Protein 5YAY (pdb70)

Structure (mmCIF, N/CA/C/O backbone):
data_5YAY
#
_entry.id   5YAY
#
_cell.length_a   38.043
_cell.length_b   52.080
_cell.length_c   136.095
_cell.angle_alpha   90.000
_cell.angle_beta   90.000
_cell.angle_gamma   90.000
#
_symmetry.space_group_nam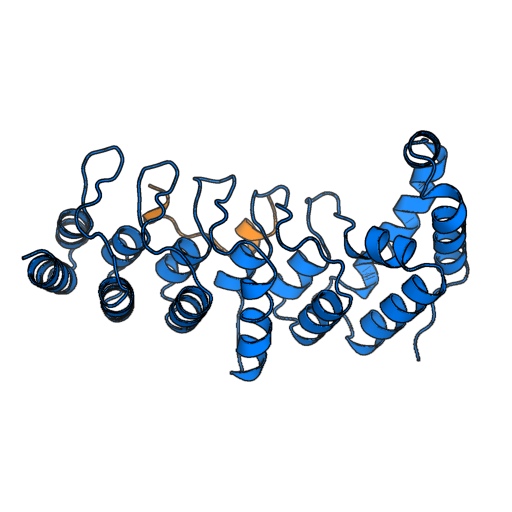e_H-M   'P 21 21 21'
#
loop_
_entity.id
_entity.type
_entity.pdbx_d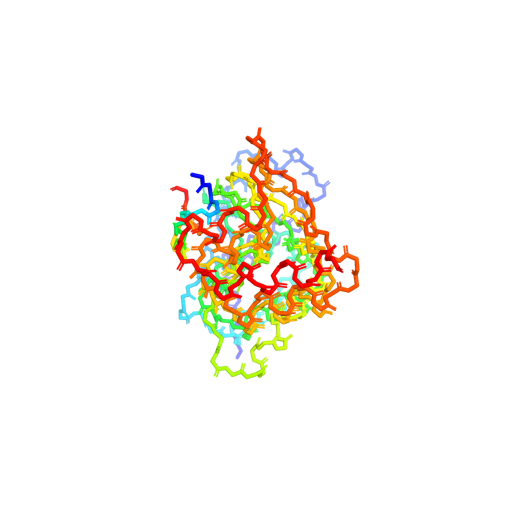escription
1 polymer 'KN motif and ankyrin repeat domains 1'
2 polymer 'Kinesin-like protein KIF21A'
3 water water
#
loop_
_atom_site.group_PDB
_atom_site.id
_atom_site.type_symbol
_atom_site.label_atom_id
_atom_site.label_alt_id
_atom_site.label_comp_id
_atom_site.label_asym_id
_atom_site.label_entity_id
_atom_site.label_seq_id
_atom_site.pdbx_PDB_ins_code
_atom_site.Cartn_x
_atom_site.Cartn_y
_atom_site.Cartn_z
_atom_site.occupancy
_atom_site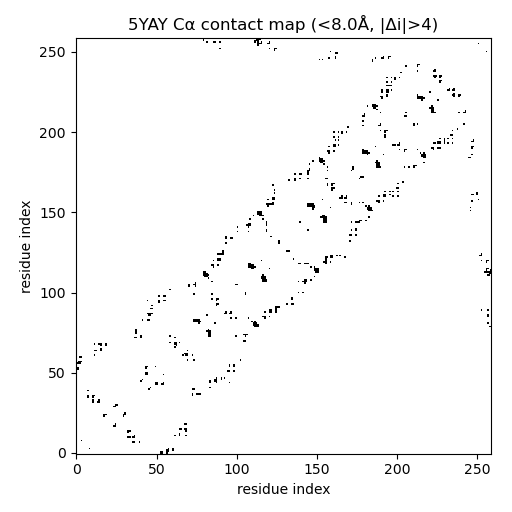.B_iso_or_equiv
_atom_site.auth_seq_id
_atom_site.auth_comp_id
_atom_site.auth_asym_id
_atom_site.auth_atom_id
_atom_site.pdbx_PDB_model_num
ATOM 1 N N . ARG A 1 9 ? -16.743 -3.065 53.674 1.00 56.79 1090 ARG A N 1
ATOM 2 C CA . ARG A 1 9 ? -15.508 -2.356 53.376 1.00 57.19 1090 ARG A CA 1
ATOM 3 C C . ARG A 1 9 ? -14.321 -2.971 54.123 1.00 50.68 1090 ARG A C 1
ATOM 4 O O . ARG A 1 9 ? -14.402 -3.245 55.325 1.00 54.96 1090 ARG A O 1
ATOM 12 N N . TYR A 1 10 ? -13.221 -3.193 53.409 1.00 45.41 1091 TYR A N 1
ATOM 13 C CA . TYR A 1 10 ? -12.024 -3.787 54.004 1.00 45.04 1091 TYR A CA 1
ATOM 14 C C . TYR A 1 10 ? -11.284 -2.767 54.867 1.00 44.15 1091 TYR A C 1
ATOM 15 O O . TYR A 1 10 ? -11.187 -1.594 54.509 1.00 47.96 1091 TYR A O 1
ATOM 24 N N . GLU A 1 11 ? -10.740 -3.213 55.987 1.00 44.08 1092 GLU A N 1
ATOM 25 C CA . GLU A 1 11 ? -9.976 -2.315 56.849 1.00 48.29 1092 GLU A CA 1
ATOM 26 C C . GLU A 1 11 ? -8.569 -2.858 57.090 1.00 44.16 1092 GLU A C 1
ATOM 27 O O . GLU A 1 11 ? -8.322 -4.063 56.978 1.00 43.30 1092 GLU A O 1
ATOM 33 N N . LEU A 1 12 ? -7.638 -1.955 57.376 1.00 42.48 1093 LEU A N 1
ATOM 34 C CA . LEU A 1 12 ? -6.281 -2.354 57.742 1.00 40.90 1093 LEU A CA 1
ATOM 35 C C . LEU A 1 12 ? -6.290 -3.182 59.016 1.00 43.66 1093 LEU A C 1
ATOM 36 O O . LEU A 1 12 ? -7.139 -2.978 59.873 1.00 45.53 1093 LEU A O 1
ATOM 41 N N . SER A 1 13 ? -5.347 -4.111 59.144 1.00 40.93 1094 SER A N 1
ATOM 42 C CA . SER A 1 13 ? -5.171 -4.823 60.415 1.00 44.30 1094 SER A CA 1
ATOM 43 C C . SER A 1 13 ? -4.633 -3.856 61.463 1.00 48.42 1094 SER A C 1
ATOM 44 O O . SER A 1 13 ? -4.118 -2.795 61.113 1.00 44.72 1094 SER A O 1
ATOM 47 N N . GLU A 1 14 ? -4.766 -4.204 62.743 1.00 48.58 1095 GLU A N 1
ATOM 48 C CA . GLU A 1 14 ? -4.199 -3.397 63.824 1.00 50.85 1095 GLU A CA 1
ATOM 49 C C . GLU A 1 14 ? -2.720 -3.127 63.602 1.00 48.26 1095 GLU A C 1
ATOM 50 O O . GLU A 1 14 ? -2.249 -1.991 63.715 1.00 48.03 1095 GLU A O 1
ATOM 56 N N . LYS A 1 15 ? -2.001 -4.187 63.270 1.00 47.12 1096 LYS A N 1
ATOM 57 C CA . LYS A 1 15 ? -0.572 -4.112 63.034 1.00 46.40 1096 LYS A CA 1
ATOM 58 C C . LYS A 1 15 ? -0.237 -3.215 61.839 1.00 42.47 1096 LYS A C 1
ATOM 59 O O . LYS A 1 15 ? 0.692 -2.418 61.921 1.00 43.68 1096 LYS A O 1
ATOM 65 N N . MET A 1 16 ? -0.999 -3.329 60.749 1.00 39.52 1097 MET A N 1
ATOM 66 C CA . MET A 1 16 ? -0.775 -2.504 59.587 1.00 38.54 1097 MET A CA 1
ATOM 67 C C . MET A 1 16 ? -1.045 -1.027 59.897 1.00 42.63 1097 MET A C 1
ATOM 68 O O . MET A 1 16 ? -0.241 -0.146 59.536 1.00 37.46 1097 MET A O 1
ATOM 73 N N . LEU A 1 17 ? -2.165 -0.755 60.570 1.00 41.93 1098 LEU A N 1
ATOM 74 C CA . LEU A 1 17 ? -2.532 0.618 60.893 1.00 42.12 1098 LEU A CA 1
ATOM 75 C C . LEU A 1 17 ? -1.443 1.195 61.782 1.00 43.61 1098 LEU A C 1
ATOM 76 O O . LEU A 1 17 ? -1.066 2.366 61.664 1.00 44.00 1098 LEU A O 1
ATOM 81 N N . SER A 1 18 ? -0.933 0.349 62.670 1.00 44.81 1099 SER A N 1
ATOM 82 C CA . SER A 1 18 ? 0.140 0.745 63.554 1.00 46.63 1099 SER A CA 1
ATOM 83 C C . SER A 1 18 ? 1.390 1.145 62.791 1.00 44.51 1099 SER A C 1
ATOM 84 O O . SER A 1 18 ? 1.975 2.205 63.067 1.00 46.03 1099 SER A O 1
ATOM 87 N N . ALA A 1 19 ? 1.775 0.317 61.813 1.00 41.72 1100 ALA A N 1
ATOM 88 C CA . ALA A 1 19 ? 2.943 0.604 60.993 1.00 39.97 1100 ALA A CA 1
ATOM 89 C C . ALA A 1 19 ? 2.731 1.895 60.178 1.00 43.33 1100 ALA A C 1
ATOM 90 O O . ALA A 1 19 ? 3.650 2.686 60.037 1.00 39.39 1100 ALA A O 1
ATOM 92 N N . CYS A 1 20 ? 1.518 2.122 59.680 1.00 38.51 1101 CYS A N 1
ATOM 93 C CA . CYS A 1 20 ? 1.226 3.358 58.946 1.00 38.34 1101 CYS A CA 1
ATOM 94 C C . CYS A 1 20 ? 1.391 4.595 59.811 1.00 43.49 1101 CYS A C 1
ATOM 95 O O . CYS A 1 20 ? 1.867 5.631 59.340 1.00 41.40 1101 CYS A O 1
ATOM 98 N N . ASN A 1 21 ? 0.997 4.492 61.081 1.00 43.72 1102 ASN A N 1
ATOM 99 C CA . ASN A 1 21 ? 1.078 5.644 61.966 1.00 47.00 1102 ASN A CA 1
ATOM 100 C C . ASN A 1 21 ? 2.515 5.951 62.318 1.00 47.67 1102 ASN A C 1
ATOM 101 O O . ASN A 1 21 ? 2.913 7.113 62.397 1.00 49.36 1102 ASN A O 1
ATOM 106 N N . LEU A 1 22 ? 3.294 4.895 62.508 1.00 46.68 1103 LEU A N 1
ATOM 107 C CA . LEU A 1 22 ? 4.713 5.029 62.766 1.00 47.43 1103 LEU A CA 1
ATOM 108 C C . LEU A 1 22 ? 5.440 5.695 61.585 1.00 50.82 1103 LEU A C 1
ATOM 109 O O . LEU A 1 22 ? 6.319 6.542 61.775 1.00 47.36 1103 LEU A O 1
ATOM 114 N N . LEU A 1 23 ? 5.074 5.302 60.359 1.00 43.49 1104 LEU A N 1
ATOM 115 C CA . LEU A 1 23 ? 5.621 5.940 59.172 1.00 41.39 1104 LEU A CA 1
ATOM 116 C C . LEU A 1 23 ? 5.242 7.417 59.163 1.00 43.29 1104 LEU A C 1
ATOM 117 O O . LEU A 1 23 ? 6.080 8.272 58.874 1.00 45.31 1104 LEU A O 1
ATOM 122 N N . LYS A 1 24 ? 3.980 7.716 59.473 1.00 44.22 1105 LYS A N 1
ATOM 123 C CA . LYS A 1 24 ? 3.494 9.103 59.465 1.00 46.58 1105 LYS A CA 1
ATOM 124 C C . LYS A 1 24 ? 4.366 10.011 60.319 1.00 49.69 1105 LYS A C 1
ATOM 125 O O . LYS A 1 24 ? 4.745 11.090 59.885 1.00 53.16 1105 LYS A O 1
ATOM 131 N N . TYR A 1 25 ? 4.687 9.557 61.525 1.00 51.23 1106 TYR A N 1
ATOM 132 C CA . TYR A 1 25 ? 5.495 10.357 62.454 1.00 54.71 1106 TYR A CA 1
ATOM 133 C C . TYR A 1 25 ? 6.960 10.442 62.022 1.00 54.19 1106 TYR A C 1
ATOM 134 O O . TYR A 1 25 ? 7.688 11.313 62.486 1.00 62.58 1106 TYR A O 1
ATOM 143 N N . ASN A 1 26 ? 7.396 9.527 61.159 1.00 53.61 1107 ASN A N 1
ATOM 144 C CA . ASN A 1 26 ? 8.811 9.430 60.806 1.00 50.80 1107 ASN A CA 1
ATOM 145 C C . ASN A 1 26 ? 9.144 9.827 59.380 1.00 55.92 1107 ASN A C 1
ATOM 146 O O . ASN A 1 26 ? 10.315 9.902 59.003 1.00 58.40 1107 ASN A O 1
ATOM 151 N N . ILE A 1 27 ? 8.119 10.069 58.577 1.00 47.96 1108 ILE A N 1
ATOM 152 C CA . ILE A 1 27 ? 8.315 10.142 57.139 1.00 50.41 1108 ILE A CA 1
ATOM 153 C C . ILE A 1 27 ? 9.174 11.345 56.740 1.00 53.24 1108 ILE A C 1
ATOM 154 O O . ILE A 1 27 ? 9.802 11.342 55.688 1.00 51.76 1108 ILE A O 1
ATOM 159 N N . LYS A 1 28 ? 9.194 12.369 57.588 1.00 54.23 1109 LYS A N 1
ATOM 160 C CA . LYS A 1 28 ? 9.934 13.594 57.294 1.00 53.64 1109 LYS A CA 1
ATOM 161 C C . LYS A 1 28 ? 11.351 13.576 57.863 1.00 56.43 1109 LYS A C 1
ATOM 162 O O . LYS A 1 28 ? 12.138 14.491 57.621 1.00 61.21 1109 LYS A O 1
ATOM 168 N N . ASP A 1 29 ? 11.670 12.531 58.619 1.00 54.15 1110 ASP A N 1
ATOM 169 C CA . ASP A 1 29 ? 12.991 12.393 59.233 1.00 54.24 1110 ASP A CA 1
ATOM 170 C C . ASP A 1 29 ? 13.747 11.292 58.521 1.00 55.27 1110 ASP A C 1
ATOM 171 O O . ASP A 1 29 ? 13.603 10.112 58.849 1.00 57.15 1110 ASP A O 1
ATOM 176 N N . PRO A 1 30 ? 14.587 11.685 57.570 1.00 57.62 1111 PRO A N 1
ATOM 177 C CA . PRO A 1 30 ? 15.297 10.789 56.654 1.00 56.38 1111 PRO A CA 1
ATOM 178 C C . PRO A 1 30 ? 16.155 9.751 57.365 1.00 55.28 1111 PRO A C 1
ATOM 179 O O . PRO A 1 30 ? 16.152 8.595 56.982 1.00 64.12 1111 PRO A O 1
ATOM 183 N N . LYS A 1 31 ? 16.900 10.162 58.375 1.00 62.85 1112 LYS A N 1
ATOM 184 C CA . LYS A 1 31 ? 17.879 9.264 58.976 1.00 62.09 1112 LYS A CA 1
ATOM 185 C C . LYS A 1 31 ? 17.195 8.282 59.944 1.00 62.03 1112 LYS A C 1
ATOM 186 O O . LYS A 1 31 ? 17.625 7.138 60.095 1.00 60.84 1112 LYS A O 1
ATOM 192 N N . ALA A 1 32 ? 16.095 8.705 60.558 1.00 60.08 1113 ALA A N 1
ATOM 193 C CA . ALA A 1 32 ? 15.202 7.767 61.245 1.00 58.14 1113 ALA A CA 1
ATOM 194 C C . ALA A 1 32 ? 14.569 6.789 60.255 1.00 59.78 1113 ALA A C 1
ATOM 195 O O . ALA A 1 32 ? 14.443 5.598 60.526 1.00 54.50 1113 ALA A O 1
ATOM 197 N N . LEU A 1 33 ? 14.172 7.303 59.096 1.00 57.54 1114 LEU A N 1
ATOM 198 C CA . LEU A 1 33 ? 13.542 6.484 58.083 1.00 49.06 1114 LEU A CA 1
ATOM 199 C C . LEU A 1 33 ? 14.474 5.378 57.602 1.00 47.70 1114 LEU A C 1
ATOM 200 O O . LEU A 1 33 ? 14.022 4.312 57.203 1.00 49.93 1114 LEU A O 1
ATOM 205 N N . ALA A 1 34 ? 15.777 5.627 57.662 1.00 57.02 1115 ALA A N 1
ATOM 206 C CA . ALA A 1 34 ? 16.758 4.637 57.215 1.00 58.42 1115 ALA A CA 1
ATOM 207 C C . ALA A 1 34 ? 17.284 3.766 58.361 1.00 56.43 1115 ALA A C 1
ATOM 208 O O . ALA A 1 34 ? 18.106 2.878 58.139 1.00 62.23 1115 ALA A O 1
ATOM 210 N N . SER A 1 35 ? 16.816 4.017 59.580 1.00 57.75 1116 SER A N 1
ATOM 211 C CA . SER A 1 35 ? 17.329 3.291 60.740 1.00 59.99 1116 SER A CA 1
ATOM 212 C C . SER A 1 35 ? 16.941 1.825 60.675 1.00 57.67 1116 SER A C 1
ATOM 213 O O . SER A 1 35 ? 15.890 1.471 60.152 1.00 54.61 1116 SER A O 1
ATOM 216 N N . LYS A 1 36 ? 17.795 0.976 61.229 1.00 63.39 1117 LYS A N 1
ATOM 217 C CA . LYS A 1 36 ? 17.570 -0.464 61.196 1.00 62.33 1117 LYS A CA 1
ATOM 218 C C . LYS A 1 36 ? 16.267 -0.903 61.862 1.00 54.66 1117 LYS A C 1
ATOM 219 O O . LYS A 1 36 ? 15.591 -1.806 61.366 1.00 56.63 1117 LYS A O 1
ATOM 225 N N . ASP A 1 37 ? 15.905 -0.262 62.968 1.00 49.91 1118 ASP A N 1
ATOM 226 C CA . ASP A 1 37 ? 14.647 -0.586 63.633 1.00 50.70 1118 ASP A CA 1
ATOM 227 C C . ASP A 1 37 ? 13.427 -0.222 62.788 1.00 52.12 1118 ASP A C 1
ATOM 228 O O . ASP A 1 37 ? 12.427 -0.933 62.801 1.00 49.52 1118 ASP A O 1
ATOM 233 N N . MET A 1 38 ? 13.506 0.895 62.067 1.00 51.18 1119 MET A N 1
ATOM 234 C CA . MET A 1 38 ? 12.398 1.342 61.212 1.00 44.17 1119 MET A CA 1
ATOM 235 C C . MET A 1 38 ? 12.137 0.358 60.082 1.00 42.46 1119 MET A C 1
ATOM 236 O O . MET A 1 38 ? 11.029 0.268 59.547 1.00 41.44 1119 MET A O 1
ATOM 241 N N . ARG A 1 39 ? 13.163 -0.402 59.743 1.00 46.29 1120 ARG A N 1
ATOM 242 C CA . ARG A 1 39 ? 13.036 -1.387 58.693 1.00 47.19 1120 ARG A CA 1
ATOM 243 C C . ARG A 1 39 ? 12.005 -2.481 58.973 1.00 45.70 1120 ARG A C 1
ATOM 244 O O . ARG A 1 39 ? 11.340 -2.984 58.057 1.00 41.11 1120 ARG A O 1
ATOM 252 N N . ILE A 1 40 ? 11.861 -2.849 60.233 1.00 45.41 1121 ILE A N 1
ATOM 253 C CA . ILE A 1 40 ? 10.890 -3.872 60.599 1.00 46.51 1121 ILE A CA 1
ATOM 254 C C . ILE A 1 40 ? 9.482 -3.318 60.323 1.00 41.61 1121 ILE A C 1
ATOM 255 O O . ILE A 1 40 ? 8.610 -4.015 59.813 1.00 39.25 1121 ILE A O 1
ATOM 260 N N . CYS A 1 41 ? 9.310 -2.029 60.602 1.00 38.45 1122 CYS A N 1
ATOM 261 C CA . CYS A 1 41 ? 8.090 -1.317 60.256 1.00 39.26 1122 CYS A CA 1
ATOM 262 C C . CYS A 1 41 ? 7.848 -1.329 58.739 1.00 42.74 1122 CYS A C 1
ATOM 263 O O . CYS A 1 41 ? 6.780 -1.711 58.261 1.00 35.37 1122 CYS A O 1
ATOM 266 N N . LEU A 1 42 ? 8.858 -0.920 57.989 1.00 35.85 1123 LEU A N 1
ATOM 267 C CA . LEU A 1 42 ? 8.708 -0.784 56.546 1.00 34.32 1123 LEU A CA 1
ATOM 268 C C . LEU A 1 42 ? 8.447 -2.163 55.958 1.00 40.23 1123 LEU A C 1
ATOM 269 O O . LEU A 1 42 ? 7.653 -2.308 55.016 1.00 38.45 1123 LEU A O 1
ATOM 274 N N . ASN A 1 43 ? 9.083 -3.190 56.525 1.00 35.38 1124 ASN A N 1
ATOM 275 C CA . ASN A 1 43 ? 8.823 -4.561 56.057 1.00 36.54 1124 ASN A CA 1
ATOM 276 C C . ASN A 1 43 ? 7.376 -5.000 56.249 1.00 34.29 1124 ASN A C 1
ATOM 277 O O . ASN A 1 43 ? 6.814 -5.689 55.388 1.00 34.52 1124 ASN A O 1
ATOM 282 N N . THR A 1 44 ? 6.777 -4.630 57.370 1.00 32.61 1125 THR A N 1
ATOM 283 C CA . THR A 1 44 ? 5.361 -4.888 57.558 1.00 33.77 1125 THR A CA 1
ATOM 284 C C . THR A 1 44 ? 4.551 -4.215 56.472 1.00 32.75 1125 THR A C 1
ATOM 285 O O . THR A 1 44 ? 3.663 -4.824 55.889 1.00 30.81 1125 THR A O 1
ATOM 289 N N . LEU A 1 45 ? 4.827 -2.938 56.229 1.00 32.25 1126 LEU A N 1
ATOM 290 C CA . LEU A 1 45 ? 4.077 -2.220 55.204 1.00 30.03 1126 LEU A CA 1
ATOM 291 C C . LEU A 1 45 ? 4.233 -2.880 53.867 1.00 33.19 1126 LEU A C 1
ATOM 292 O O . LEU A 1 45 ? 3.239 -3.091 53.179 1.00 29.63 1126 LEU A O 1
ATOM 297 N N . GLN A 1 46 ? 5.479 -3.191 53.506 1.00 28.91 1127 GLN A N 1
ATOM 298 C CA . GLN A 1 46 ? 5.737 -3.781 52.186 1.00 32.29 1127 GLN A CA 1
ATOM 299 C C . GLN A 1 46 ? 5.011 -5.107 52.059 1.00 27.90 1127 GLN A C 1
ATOM 300 O O . GLN A 1 46 ? 4.373 -5.398 51.028 1.00 28.66 1127 GLN A O 1
ATOM 306 N N . HIS A 1 47 ? 5.110 -5.951 53.080 1.00 28.63 1128 H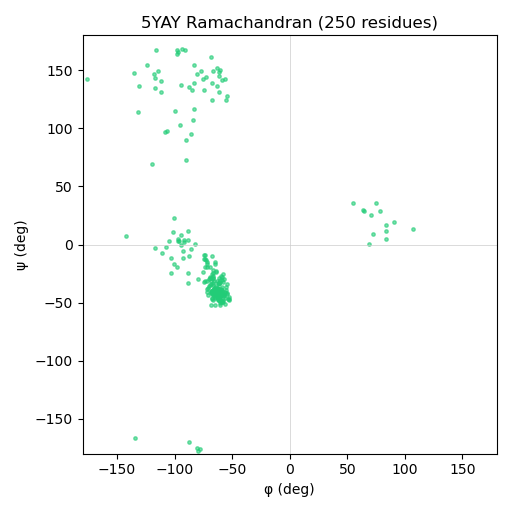IS A N 1
ATOM 307 C CA . HIS A 1 47 ? 4.502 -7.259 53.013 1.00 27.55 1128 HIS A CA 1
ATOM 308 C C . HIS A 1 47 ? 2.988 -7.202 52.826 1.00 29.16 1128 HIS A C 1
ATOM 309 O O . HIS A 1 47 ? 2.444 -7.875 51.945 1.00 30.22 1128 HIS A O 1
ATOM 316 N N . ASP A 1 48 ? 2.309 -6.397 53.623 1.00 28.16 1129 ASP A N 1
ATOM 317 C CA A ASP A 1 48 ? 0.864 -6.335 53.572 0.44 27.75 1129 ASP A CA 1
ATOM 318 C CA B ASP A 1 48 ? 0.854 -6.359 53.571 0.56 28.09 1129 ASP A CA 1
ATOM 319 C C . ASP A 1 48 ? 0.403 -5.642 52.285 1.00 27.78 1129 ASP A C 1
ATOM 320 O O . ASP A 1 48 ? -0.566 -6.043 51.652 1.00 28.43 1129 ASP A O 1
ATOM 329 N N . TRP A 1 49 ? 1.100 -4.586 51.911 1.00 25.09 1130 TRP A N 1
ATOM 330 C CA . TRP A 1 49 ? 0.715 -3.885 50.695 1.00 24.00 1130 TRP A CA 1
ATOM 331 C C . TRP A 1 49 ? 0.850 -4.788 49.472 1.00 26.02 1130 TRP A C 1
ATOM 332 O O . TRP A 1 49 ? -0.067 -4.837 48.624 1.00 24.22 1130 TRP A O 1
ATOM 343 N N . PHE A 1 50 ? 1.969 -5.494 49.329 1.00 23.70 1131 PHE A N 1
ATOM 344 C CA . PHE A 1 50 ? 2.075 -6.373 48.152 1.00 22.56 1131 PHE A CA 1
ATOM 345 C C . PHE A 1 50 ? 1.108 -7.550 48.241 1.00 23.88 1131 PHE A C 1
ATOM 346 O O . PHE A 1 50 ? 0.600 -8.006 47.191 1.00 25.13 1131 PHE A O 1
ATOM 354 N N . ARG A 1 51 ? 0.811 -8.018 49.444 1.00 26.36 1132 ARG A N 1
ATOM 355 C CA . ARG A 1 51 ? -0.166 -9.091 49.583 1.00 27.73 1132 ARG A CA 1
ATOM 356 C C . ARG A 1 51 ? -1.519 -8.703 48.989 1.00 26.75 1132 ARG A C 1
ATOM 357 O O . ARG A 1 51 ? -2.171 -9.518 48.328 1.00 28.54 1132 ARG A O 1
ATOM 365 N N . VAL A 1 52 ? -1.953 -7.473 49.238 1.00 25.89 1133 VAL A N 1
ATOM 366 C CA . VAL A 1 52 ? -3.283 -7.076 48.831 1.00 25.77 1133 VAL A CA 1
ATOM 367 C C . VAL A 1 52 ? -3.333 -6.527 47.412 1.00 28.00 1133 VAL A C 1
ATOM 368 O O . VAL A 1 52 ? -4.393 -6.556 46.784 1.00 28.43 1133 VAL A O 1
ATOM 372 N N . SER A 1 53 ? -2.218 -6.002 46.904 1.00 24.53 1134 SER A N 1
ATOM 373 C CA . SER A 1 53 ? -2.266 -5.266 45.625 1.00 22.37 1134 SER A CA 1
ATOM 374 C C . SER A 1 53 ? -1.761 -6.008 44.417 1.00 23.89 1134 SER A C 1
ATOM 375 O O . SER A 1 53 ? -2.116 -5.631 43.281 1.00 26.50 1134 SER A O 1
ATOM 378 N N . SER A 1 54 ? -0.894 -6.991 44.632 1.00 23.49 1135 SER A N 1
ATOM 379 C CA . SER A 1 54 ? 0.001 -7.401 43.567 1.00 24.47 1135 SER A CA 1
ATOM 380 C C . SER A 1 54 ? -0.140 -8.827 43.059 1.00 21.54 1135 SER A C 1
ATOM 381 O O . SER A 1 54 ? 0.536 -9.181 42.101 1.00 22.44 1135 SER A O 1
ATOM 384 N N . GLN A 1 55 ? -1.016 -9.634 43.652 1.00 20.69 1136 GLN A N 1
ATOM 385 C CA A GLN A 1 55 ? -1.268 -10.948 43.073 0.33 22.27 1136 GLN A CA 1
ATOM 386 C CA B GLN A 1 55 ? -1.303 -10.954 43.096 0.67 22.23 1136 GLN A CA 1
ATOM 387 C C . GLN A 1 55 ? -2.295 -10.845 41.952 1.00 22.93 1136 GLN A C 1
ATOM 388 O O . GLN A 1 55 ? -3.053 -9.877 41.858 1.00 21.00 1136 GLN A O 1
ATOM 399 N N . LYS A 1 56 ? -2.314 -11.856 41.083 1.00 20.57 1137 LYS A N 1
ATOM 400 C CA . LYS A 1 56 ? -3.280 -11.830 40.026 1.00 24.42 1137 LYS A CA 1
ATOM 401 C C . LYS A 1 56 ? -4.678 -11.769 40.632 1.00 22.83 1137 LYS A C 1
ATOM 402 O O . LYS A 1 56 ? -5.566 -11.169 40.056 1.00 21.64 1137 LYS A O 1
ATOM 408 N N . SER A 1 57 ? -4.877 -12.352 41.829 1.00 21.70 1138 SER A N 1
ATOM 409 C CA . SER A 1 57 ? -6.197 -12.424 42.445 1.00 22.10 1138 SER A CA 1
ATOM 410 C C . SER A 1 57 ? -6.567 -11.214 43.312 1.00 22.70 1138 SER A C 1
ATOM 411 O O . SER A 1 57 ? -7.567 -11.249 44.064 1.00 26.18 1138 SER A O 1
ATOM 414 N N . ALA A 1 58 ? -5.762 -10.164 43.198 1.00 24.97 1139 ALA A N 1
ATOM 415 C CA . ALA A 1 58 ? -6.023 -8.966 44.000 1.00 23.04 1139 ALA A CA 1
ATOM 416 C C . ALA A 1 58 ? -7.433 -8.470 43.729 1.00 23.59 1139 ALA A C 1
ATOM 417 O O . ALA A 1 58 ? -7.891 -8.491 42.580 1.00 24.99 1139 ALA A O 1
ATOM 419 N N . VAL A 1 59 ? -8.078 -7.991 44.791 1.00 24.73 1140 VAL A N 1
ATOM 420 C CA . VAL A 1 59 ? -9.459 -7.527 44.770 1.00 25.12 1140 VAL A CA 1
ATOM 421 C C . VAL A 1 59 ? -9.491 -6.005 44.679 1.00 26.34 1140 VAL A C 1
ATOM 422 O O . VAL A 1 59 ? -9.046 -5.328 45.595 1.00 25.80 1140 VAL A O 1
ATOM 426 N N . PRO A 1 60 ? -10.014 -5.452 43.577 1.00 25.89 1141 PRO A N 1
ATOM 427 C CA . PRO A 1 60 ? -9.938 -3.992 43.424 1.00 26.16 1141 PRO A CA 1
ATOM 428 C C . PRO A 1 60 ? -10.560 -3.205 44.582 1.00 28.62 1141 PRO A C 1
ATOM 429 O O . PRO A 1 60 ? -9.955 -2.225 45.011 1.00 27.72 1141 PRO A O 1
ATOM 433 N N . ALA A 1 61 ? -11.708 -3.643 45.101 1.00 27.82 1142 ALA A N 1
ATOM 434 C CA . ALA A 1 61 ? -12.331 -2.930 46.208 1.00 29.30 1142 ALA A CA 1
ATOM 435 C C . ALA A 1 61 ? -11.423 -2.918 47.427 1.00 31.22 1142 ALA A C 1
ATOM 436 O O . ALA A 1 61 ? -11.407 -1.942 48.160 1.00 30.37 1142 ALA A O 1
ATOM 438 N N . MET A 1 62 ? -10.654 -3.985 47.631 1.00 28.00 1143 MET A N 1
ATOM 439 C CA . MET A 1 62 ? -9.735 -4.029 48.774 1.00 29.83 1143 MET A CA 1
ATOM 440 C C . MET A 1 62 ? -8.568 -3.066 48.582 1.00 28.91 1143 MET A C 1
ATOM 441 O O . MET A 1 62 ? -8.185 -2.329 49.503 1.00 28.62 1143 MET A O 1
ATOM 446 N N . VAL A 1 63 ? -8.013 -3.046 47.379 1.00 25.37 1144 VAL A N 1
ATOM 447 C CA . VAL A 1 63 ? -6.961 -2.087 47.097 1.00 26.27 1144 VAL A CA 1
ATOM 448 C C . VAL A 1 63 ? -7.461 -0.661 47.268 1.00 26.91 1144 VAL A C 1
ATOM 449 O O . VAL A 1 63 ? -6.787 0.173 47.871 1.00 28.93 1144 VAL A O 1
ATOM 453 N N . GLY A 1 64 ? -8.671 -0.383 46.781 1.00 25.51 1145 GLY A N 1
ATOM 454 C CA . GLY A 1 64 ? -9.269 0.929 46.917 1.00 28.51 1145 GLY A CA 1
ATOM 455 C C . GLY A 1 64 ? -9.443 1.332 48.349 1.00 30.64 1145 GLY A C 1
ATOM 456 O O . GLY A 1 64 ? -9.140 2.482 48.704 1.00 32.71 1145 GLY A O 1
ATOM 457 N N . ASP A 1 65 ? -9.951 0.394 49.159 1.00 29.24 1146 ASP A N 1
ATOM 458 C CA . ASP A 1 65 ? -10.151 0.629 50.587 1.00 32.02 1146 ASP A CA 1
ATOM 459 C C . ASP A 1 65 ? -8.812 0.915 51.272 1.00 31.76 1146 ASP A C 1
ATOM 460 O O . ASP A 1 65 ? -8.721 1.811 52.124 1.00 35.76 1146 ASP A O 1
ATOM 465 N N . TYR A 1 66 ? -7.776 0.173 50.902 1.00 30.25 1147 TYR A N 1
ATOM 466 C CA . TYR A 1 66 ? -6.458 0.349 51.519 1.00 29.29 1147 TYR A CA 1
ATOM 467 C C . TYR A 1 66 ? -5.852 1.702 51.161 1.00 29.53 1147 TYR A C 1
ATOM 468 O O . TYR A 1 66 ? -5.350 2.416 52.036 1.00 32.13 1147 TYR A O 1
ATOM 477 N N . ILE A 1 67 ? -5.911 2.051 49.876 1.00 26.83 1148 ILE A N 1
ATOM 478 C CA . ILE A 1 67 ? -5.501 3.383 49.415 1.00 27.60 1148 ILE A CA 1
ATOM 479 C C . ILE A 1 67 ? -6.203 4.499 50.190 1.00 32.10 1148 ILE A C 1
ATOM 480 O O . ILE A 1 67 ? -5.556 5.454 50.651 1.00 31.00 1148 ILE A O 1
ATOM 485 N N . ALA A 1 68 ? -7.522 4.396 50.335 1.00 29.56 1149 ALA A N 1
ATOM 486 C CA . ALA A 1 68 ? -8.276 5.425 51.067 1.00 35.49 1149 ALA A CA 1
ATOM 487 C C . ALA A 1 68 ? -7.793 5.494 52.519 1.00 32.92 1149 ALA A C 1
ATOM 488 O O . ALA A 1 68 ? -7.656 6.589 53.081 1.00 37.83 1149 ALA A O 1
ATOM 490 N N . ALA A 1 69 ? -7.526 4.333 53.122 1.00 36.31 1150 ALA A N 1
ATOM 491 C CA . ALA A 1 69 ? -7.077 4.280 54.515 1.00 38.66 1150 ALA A CA 1
ATOM 492 C C . ALA A 1 69 ? -5.671 4.856 54.700 1.00 33.28 1150 ALA A C 1
ATOM 493 O O . ALA A 1 69 ? -5.415 5.542 55.690 1.00 37.12 1150 ALA A O 1
ATOM 495 N N . PHE A 1 70 ? -4.764 4.579 53.762 1.00 32.26 1151 PHE A N 1
ATOM 496 C CA . PHE A 1 70 ? -3.431 5.198 53.806 1.00 31.55 1151 PHE A CA 1
ATOM 497 C C . PHE A 1 70 ? -3.557 6.723 53.707 1.00 32.77 1151 PHE A C 1
ATOM 498 O O . PHE A 1 70 ? -2.907 7.455 54.441 1.00 34.82 1151 PHE A O 1
ATOM 506 N N . GLU A 1 71 ? -4.340 7.205 52.744 1.00 33.88 1152 GLU A N 1
ATOM 507 C CA . GLU A 1 71 ? -4.472 8.664 52.589 1.00 37.90 1152 GLU A CA 1
ATOM 508 C C . GLU A 1 71 ? -5.066 9.320 53.845 1.00 45.18 1152 GLU A C 1
ATOM 509 O O . GLU A 1 71 ? -4.707 10.456 54.182 1.00 46.17 1152 GLU A O 1
ATOM 515 N N . ALA A 1 72 ? -5.951 8.609 54.546 1.00 38.49 1153 ALA A N 1
ATOM 516 C CA . ALA A 1 72 ? -6.521 9.135 55.789 1.00 42.08 1153 ALA A CA 1
ATOM 517 C C . ALA A 1 72 ? -5.467 9.235 56.905 1.00 42.85 1153 ALA A C 1
ATOM 518 O O . ALA A 1 72 ? -5.574 10.074 57.806 1.00 45.94 1153 ALA A O 1
ATOM 520 N N . VAL A 1 73 ? -4.458 8.366 56.861 1.00 40.64 1154 VAL A N 1
ATOM 521 C CA . VAL A 1 73 ? -3.332 8.498 57.773 1.00 41.75 1154 VAL A CA 1
ATOM 522 C C . VAL A 1 73 ? -2.582 9.771 57.367 1.00 42.71 1154 VAL A C 1
ATOM 523 O O . VAL A 1 73 ? -2.395 10.676 58.179 1.00 45.66 1154 VAL A O 1
ATOM 527 N N . SER A 1 74 ? -2.241 9.870 56.083 1.00 41.25 1155 SER A N 1
ATOM 528 C CA . SER A 1 74 ? -1.560 11.052 55.550 1.00 41.48 1155 SER A CA 1
ATOM 529 C C . SER A 1 74 ? -1.401 10.903 54.044 1.00 38.87 1155 SER A C 1
ATOM 530 O O . SER A 1 74 ? -1.099 9.831 53.579 1.00 36.21 1155 SER A O 1
ATOM 533 N N . PRO A 1 75 ? -1.553 12.000 53.291 1.00 39.96 1156 PRO A N 1
ATOM 534 C CA . PRO A 1 75 ? -1.224 11.890 51.869 1.00 37.77 1156 PRO A CA 1
ATOM 535 C C . PRO A 1 75 ? 0.223 11.436 51.645 1.00 36.17 1156 PRO A C 1
ATOM 536 O O . PRO A 1 75 ? 0.493 10.716 50.692 1.00 33.67 1156 PRO A O 1
ATOM 540 N N . ASP A 1 76 ? 1.145 11.812 52.530 1.00 37.81 1157 ASP A N 1
ATOM 541 C CA . ASP A 1 76 ? 2.530 11.392 52.326 1.00 36.64 1157 ASP A CA 1
ATOM 542 C C . ASP A 1 76 ? 2.714 9.924 52.600 1.00 37.81 1157 ASP A C 1
ATOM 543 O O . ASP A 1 76 ? 3.559 9.280 51.973 1.00 32.59 1157 ASP A O 1
ATOM 548 N N . VAL A 1 77 ? 1.935 9.382 53.533 1.00 36.41 1158 VAL A N 1
ATOM 549 C CA . VAL A 1 77 ? 2.002 7.944 53.785 1.00 32.91 1158 VAL A CA 1
ATOM 550 C C . VAL A 1 77 ? 1.438 7.164 52.574 1.00 30.18 1158 VAL A C 1
ATOM 551 O O . VAL A 1 77 ? 2.017 6.177 52.137 1.00 29.56 1158 VAL A O 1
ATOM 555 N N . LEU A 1 78 ? 0.344 7.652 52.000 1.00 30.28 1159 LEU A N 1
ATOM 556 C CA . LEU A 1 78 ? -0.167 7.051 50.771 1.00 28.08 1159 LEU A CA 1
ATOM 557 C C . LEU A 1 78 ? 0.923 7.059 49.708 1.00 27.33 1159 LEU A C 1
ATOM 558 O O . LEU A 1 78 ? 1.194 6.027 49.106 1.00 26.64 1159 LEU A O 1
ATOM 563 N N . ARG A 1 79 ? 1.544 8.212 49.460 1.00 29.25 1160 ARG A N 1
ATOM 564 C CA . ARG A 1 79 ? 2.570 8.286 48.408 1.00 29.00 1160 ARG A CA 1
ATOM 565 C C . ARG A 1 79 ? 3.729 7.332 48.668 1.00 27.82 1160 ARG A C 1
ATOM 566 O O . ARG A 1 79 ? 4.215 6.658 47.771 1.00 28.63 1160 ARG A O 1
ATOM 574 N N . TYR A 1 80 ? 4.126 7.213 49.923 1.00 27.23 1161 TYR A N 1
ATOM 575 C CA . TYR A 1 80 ? 5.250 6.348 50.257 1.00 28.60 1161 TYR A CA 1
ATOM 576 C C . TYR A 1 80 ? 4.915 4.888 49.969 1.00 28.29 1161 TYR A C 1
ATOM 577 O O . TYR A 1 80 ? 5.669 4.179 49.286 1.00 26.70 1161 TYR A O 1
ATOM 586 N N . ILE A 1 81 ? 3.784 4.431 50.500 1.00 26.48 1162 ILE A N 1
ATOM 587 C CA . ILE A 1 81 ? 3.460 3.001 50.390 1.00 26.74 1162 ILE A CA 1
ATOM 588 C C . ILE A 1 81 ? 3.180 2.585 48.950 1.00 27.86 1162 ILE A C 1
ATOM 589 O O . ILE A 1 81 ? 3.703 1.555 48.492 1.00 24.69 1162 ILE A O 1
ATOM 594 N N . ILE A 1 82 ? 2.373 3.351 48.215 1.00 23.36 1163 ILE A N 1
ATOM 595 C CA . ILE A 1 82 ? 2.012 2.832 46.901 1.00 23.05 1163 ILE A CA 1
ATOM 596 C C . ILE A 1 82 ? 3.210 2.922 45.948 1.00 24.49 1163 ILE A C 1
ATOM 597 O O . ILE A 1 82 ? 3.211 2.235 44.940 1.00 25.35 1163 ILE A O 1
ATOM 602 N N . ASN A 1 83 ? 4.265 3.653 46.296 1.00 24.73 1164 ASN A N 1
ATOM 603 C CA . ASN A 1 83 ? 5.479 3.633 45.461 1.00 22.96 1164 ASN A CA 1
ATOM 604 C C . ASN A 1 83 ? 6.555 2.676 45.941 1.00 24.55 1164 ASN A C 1
ATOM 605 O O . ASN A 1 83 ? 7.633 2.653 45.375 1.00 26.94 1164 ASN A O 1
ATOM 610 N N . MET A 1 84 ? 6.296 1.909 47.001 1.00 21.92 1165 MET A N 1
ATOM 611 C CA . MET A 1 84 ? 7.254 0.909 47.469 1.00 22.81 1165 MET A CA 1
ATOM 612 C C . MET A 1 84 ? 7.560 -0.111 46.378 1.00 23.20 1165 MET A C 1
ATOM 613 O O . MET A 1 84 ? 6.675 -0.523 45.618 1.00 22.99 1165 MET A O 1
ATOM 618 N N . ALA A 1 85 ? 8.834 -0.503 46.335 1.00 26.53 1166 ALA A N 1
ATOM 619 C CA . ALA A 1 85 ? 9.269 -1.564 45.421 1.00 23.82 1166 ALA A CA 1
ATOM 620 C C . ALA A 1 85 ? 9.788 -2.723 46.218 1.00 26.04 1166 ALA A C 1
ATOM 621 O O . ALA A 1 85 ? 10.410 -2.553 47.283 1.00 27.76 1166 ALA A O 1
ATOM 623 N N . ASP A 1 86 ? 9.520 -3.920 45.719 1.00 23.25 1167 ASP A N 1
ATOM 624 C CA . ASP A 1 86 ? 9.925 -5.124 46.438 1.00 22.79 1167 ASP A CA 1
ATOM 625 C C . ASP A 1 86 ? 11.348 -5.506 46.048 1.00 24.90 1167 ASP A C 1
ATOM 626 O O . ASP A 1 86 ? 12.057 -4.716 45.421 1.00 26.27 1167 ASP A O 1
ATOM 631 N N . GLY A 1 87 ? 11.788 -6.696 46.464 1.00 24.36 1168 GLY A N 1
ATOM 632 C CA . GLY A 1 87 ? 13.147 -7.128 46.204 1.00 26.54 1168 GLY A CA 1
ATOM 633 C C . GLY A 1 87 ? 13.467 -7.321 44.732 1.00 26.77 1168 GLY A C 1
ATOM 634 O O . GLY A 1 87 ? 14.627 -7.400 44.372 1.00 30.00 1168 GLY A O 1
ATOM 635 N N . ASN A 1 88 ? 12.438 -7.389 43.886 1.00 23.89 1169 ASN A N 1
ATOM 636 C CA . ASN A 1 88 ? 12.612 -7.446 42.442 1.00 23.66 1169 ASN A CA 1
ATOM 637 C C . ASN A 1 88 ? 12.582 -6.058 41.797 1.00 22.38 1169 ASN A C 1
ATOM 638 O O . ASN A 1 88 ? 12.628 -5.926 40.569 1.00 22.53 1169 ASN A O 1
ATOM 643 N N . GLY A 1 89 ? 12.496 -5.023 42.631 1.00 23.19 1170 GLY A N 1
ATOM 644 C CA . GLY A 1 89 ? 12.308 -3.660 42.117 1.00 23.23 1170 GLY A CA 1
ATOM 645 C C . GLY A 1 89 ? 10.940 -3.339 41.557 1.00 20.64 1170 GLY A C 1
ATOM 646 O O . GLY A 1 89 ? 10.757 -2.304 40.927 1.00 20.85 1170 GLY A O 1
ATOM 647 N N . ASN A 1 90 ? 10.001 -4.244 41.759 1.00 19.62 1171 ASN A N 1
ATOM 648 C CA . ASN A 1 90 ? 8.643 -4.097 41.248 1.00 19.11 1171 ASN A CA 1
ATOM 649 C C . ASN A 1 90 ? 7.749 -3.330 42.215 1.00 19.41 1171 ASN A C 1
ATOM 650 O O . ASN A 1 90 ? 7.739 -3.600 43.426 1.00 20.12 1171 ASN A O 1
ATOM 655 N N . THR A 1 91 ? 6.977 -2.410 41.658 1.00 20.05 1172 THR A N 1
ATOM 656 C CA . THR A 1 91 ? 5.909 -1.722 42.370 1.00 21.91 1172 THR A CA 1
ATOM 657 C C . THR A 1 91 ? 4.590 -2.442 42.151 1.00 20.78 1172 THR A C 1
ATOM 658 O O . THR A 1 91 ? 4.446 -3.303 41.274 1.00 18.91 1172 THR A O 1
ATOM 662 N N . ALA A 1 92 ? 3.595 -2.074 42.932 1.00 18.59 1173 ALA A N 1
ATOM 663 C CA . ALA A 1 92 ? 2.262 -2.595 42.672 1.00 19.27 1173 ALA A CA 1
ATOM 664 C C . ALA A 1 92 ? 1.788 -2.275 41.246 1.00 19.48 1173 ALA A C 1
ATOM 665 O O . ALA A 1 92 ? 1.001 -3.042 40.658 1.00 19.13 1173 ALA A O 1
ATOM 667 N N . LEU A 1 93 ? 2.249 -1.157 40.667 1.00 16.67 1174 LEU A N 1
ATOM 668 C CA . LEU A 1 93 ? 1.884 -0.797 39.304 1.00 14.42 1174 LEU A CA 1
ATOM 669 C C . LEU A 1 93 ? 2.520 -1.817 38.357 1.00 16.52 1174 LEU A C 1
ATOM 670 O O . LEU A 1 93 ? 1.883 -2.223 37.381 1.00 18.13 1174 LEU A O 1
ATOM 675 N N . HIS A 1 94 ? 3.765 -2.215 38.590 1.00 15.88 1175 HIS A N 1
ATOM 676 C CA . HIS A 1 94 ? 4.336 -3.249 37.720 1.00 17.67 1175 HIS A CA 1
ATOM 677 C C . HIS A 1 94 ? 3.508 -4.535 37.751 1.00 15.71 1175 HIS A C 1
ATOM 678 O O . HIS A 1 94 ? 3.176 -5.095 36.702 1.00 17.43 1175 HIS A O 1
ATOM 685 N N . TYR A 1 95 ? 3.194 -5.013 38.943 1.00 17.67 1176 TYR A N 1
ATOM 686 C CA . TYR A 1 95 ? 2.441 -6.283 39.049 1.00 15.45 1176 TYR A CA 1
ATOM 687 C C . TYR A 1 95 ? 1.039 -6.156 38.501 1.00 18.25 1176 TYR A C 1
ATOM 688 O O . TYR A 1 95 ? 0.580 -7.042 37.770 1.00 17.58 1176 TYR A O 1
ATOM 697 N N . SER A 1 96 ? 0.350 -5.062 38.798 1.00 17.67 1177 SER A N 1
ATOM 698 C CA . SER A 1 96 ? -1.020 -4.973 38.299 1.00 16.02 1177 SER A CA 1
ATOM 699 C C . SER A 1 96 ? -1.076 -4.829 36.783 1.00 15.85 1177 SER A C 1
ATOM 700 O O . SER A 1 96 ? -1.984 -5.392 36.159 1.00 18.21 1177 SER A O 1
ATOM 703 N N . VAL A 1 97 ? -0.102 -4.147 36.170 1.00 15.46 1178 VAL A N 1
ATOM 704 C CA . VAL A 1 97 ? -0.038 -4.120 34.710 1.00 16.69 1178 VAL A CA 1
ATOM 705 C C . VAL A 1 97 ? 0.278 -5.510 34.188 1.00 16.48 1178 VAL A C 1
ATOM 706 O O . VAL A 1 97 ? -0.360 -5.969 33.233 1.00 16.75 1178 VAL A O 1
ATOM 710 N N . SER A 1 98 ? 1.275 -6.153 34.771 1.00 15.65 1179 SER A N 1
ATOM 711 C CA . SER A 1 98 ? 1.679 -7.470 34.253 1.00 15.73 1179 SER A CA 1
ATOM 712 C C . SER A 1 98 ? 0.497 -8.458 34.313 1.00 17.56 1179 SER A C 1
ATOM 713 O O . SER A 1 98 ? 0.324 -9.296 33.406 1.00 19.70 1179 SER A O 1
ATOM 716 N N . HIS A 1 99 ? -0.312 -8.345 35.358 1.00 17.89 1180 HIS A N 1
ATOM 717 C CA . HIS A 1 99 ? -1.470 -9.228 35.555 1.00 17.09 1180 HIS A CA 1
ATOM 718 C C . HIS A 1 99 ? -2.724 -8.810 34.777 1.00 17.65 1180 HIS A C 1
ATOM 719 O O . HIS A 1 99 ? -3.757 -9.432 34.899 1.00 19.00 1180 HIS A O 1
ATOM 726 N N . SER A 1 100 ? -2.627 -7.710 34.007 1.00 17.10 1181 SER A N 1
ATOM 727 C CA . SER A 1 100 ? -3.761 -7.125 33.305 1.00 18.91 1181 SER A CA 1
ATOM 728 C C . SER A 1 100 ? -4.901 -6.824 34.275 1.00 18.85 1181 SER A C 1
ATOM 729 O O . SER A 1 100 ? -6.092 -6.990 33.942 1.00 20.62 1181 SER A O 1
ATOM 732 N N . ASN A 1 101 ? -4.550 -6.410 35.509 1.00 17.33 1182 ASN A N 1
ATOM 733 C CA . ASN A 1 101 ? -5.549 -6.015 36.504 1.00 18.04 1182 ASN A CA 1
ATOM 734 C C . ASN A 1 101 ? -5.779 -4.522 36.337 1.00 22.13 1182 ASN A C 1
ATOM 735 O O . ASN A 1 101 ? -5.346 -3.708 37.143 1.00 18.36 1182 ASN A O 1
ATOM 740 N N . PHE A 1 102 ? -6.461 -4.176 35.259 1.00 19.54 1183 PHE A N 1
ATOM 741 C CA . PHE A 1 102 ? -6.563 -2.757 34.926 1.00 19.05 1183 PHE A CA 1
ATOM 742 C C . PHE A 1 102 ? -7.481 -1.954 35.799 1.00 19.75 1183 PHE A C 1
ATOM 743 O O . PHE A 1 102 ? -7.294 -0.737 35.891 1.00 22.41 1183 PHE A O 1
ATOM 751 N N . GLN A 1 103 ? -8.401 -2.591 36.524 1.00 20.95 1184 GLN A N 1
ATOM 752 C CA . GLN A 1 103 ? -9.146 -1.820 37.522 1.00 23.45 1184 GLN A CA 1
ATOM 753 C C . GLN A 1 103 ? -8.182 -1.339 38.624 1.00 22.06 1184 GLN A C 1
ATOM 754 O O . GLN A 1 103 ? -8.288 -0.196 39.094 1.00 24.60 1184 GLN A O 1
ATOM 760 N N . ILE A 1 104 ? -7.247 -2.190 39.014 1.00 20.19 1185 ILE A N 1
ATOM 761 C CA . ILE A 1 104 ? -6.278 -1.812 40.042 1.00 19.79 1185 ILE A CA 1
ATOM 762 C C . ILE A 1 104 ? -5.298 -0.811 39.461 1.00 20.19 1185 ILE A C 1
ATOM 763 O O . ILE A 1 104 ? -4.987 0.174 40.133 1.00 20.49 1185 ILE A O 1
ATOM 768 N N . VAL A 1 105 ? -4.853 -1.009 38.205 1.00 16.64 1186 VAL A N 1
ATOM 769 C CA . VAL A 1 105 ? -4.022 0.025 37.580 1.00 17.31 1186 VAL A CA 1
ATOM 770 C C . VAL A 1 105 ? -4.692 1.403 37.644 1.00 20.28 1186 VAL A C 1
ATOM 771 O O . VAL A 1 105 ? -4.048 2.373 38.022 1.00 20.40 1186 VAL A O 1
ATOM 775 N N . LYS A 1 106 ? -5.985 1.457 37.331 1.00 19.04 1187 LYS A N 1
ATOM 776 C CA . LYS A 1 106 ? -6.732 2.715 37.351 1.00 22.47 1187 LYS A CA 1
ATOM 777 C C . LYS A 1 106 ? -6.762 3.321 38.769 1.00 22.20 1187 LYS A C 1
ATOM 778 O O . LYS A 1 106 ? -6.562 4.517 38.938 1.00 24.08 1187 LYS A O 1
ATOM 784 N N . LEU A 1 107 ? -6.989 2.486 39.789 1.00 21.87 1188 LEU A N 1
ATOM 785 C CA . LEU A 1 107 ? -6.985 2.971 41.180 1.00 23.08 1188 LEU A CA 1
ATOM 786 C C . LEU A 1 107 ? -5.626 3.569 41.555 1.00 22.35 1188 LEU A C 1
ATOM 787 O O . LEU A 1 107 ? -5.575 4.589 42.279 1.00 24.85 1188 LEU A O 1
ATOM 792 N N . LEU A 1 108 ? -4.542 2.919 41.127 1.00 21.66 1189 LEU A N 1
ATOM 793 C CA . LEU A 1 108 ? -3.205 3.451 41.419 1.00 21.38 1189 LEU A CA 1
ATOM 794 C C . LEU A 1 108 ? -2.963 4.760 40.689 1.00 22.75 1189 LEU A C 1
ATOM 795 O O . LEU A 1 108 ? -2.454 5.727 41.276 1.00 23.66 1189 LEU A O 1
ATOM 800 N N . LEU A 1 109 ? -3.349 4.826 39.414 1.00 21.57 1190 LEU A N 1
ATOM 801 C CA . LEU A 1 109 ? -3.159 6.076 38.700 1.00 23.13 1190 LEU A CA 1
ATOM 802 C C . LEU A 1 109 ? -3.949 7.183 39.318 1.00 23.65 1190 LEU A C 1
ATOM 803 O O . LEU A 1 109 ? -3.495 8.349 39.398 1.00 26.74 1190 LEU A O 1
ATOM 808 N N . ASP A 1 110 ? -5.181 6.869 39.725 1.00 25.37 1191 ASP A N 1
ATOM 809 C CA . ASP A 1 110 ? -6.068 7.916 40.215 1.00 27.02 1191 ASP A CA 1
ATOM 810 C C . ASP A 1 110 ? -5.681 8.400 41.595 1.00 27.72 1191 ASP A C 1
ATOM 811 O O . ASP A 1 110 ? -6.189 9.418 42.060 1.00 33.90 1191 ASP A O 1
ATOM 816 N N . ALA A 1 111 ? -4.796 7.667 42.265 1.00 28.13 1192 ALA A N 1
ATOM 817 C CA . ALA A 1 111 ? -4.292 8.152 43.553 1.00 30.31 1192 ALA A CA 1
ATOM 818 C C . ALA A 1 111 ? -3.362 9.327 43.333 1.00 32.10 1192 ALA A C 1
ATOM 819 O O . ALA A 1 111 ? -3.082 10.091 44.266 1.00 36.07 1192 ALA A O 1
ATOM 821 N N . ASP A 1 112 ? -2.930 9.503 42.074 1.00 33.24 1193 ASP A N 1
ATOM 822 C CA . ASP A 1 112 ? -2.210 10.701 41.590 1.00 39.24 1193 ASP A CA 1
ATOM 823 C C . ASP A 1 112 ? -0.854 10.906 42.259 1.00 43.77 1193 ASP A C 1
ATOM 824 O O . ASP A 1 112 ? -0.390 12.040 42.383 1.00 48.68 1193 ASP A O 1
ATOM 829 N N . VAL A 1 113 ? -0.203 9.820 42.671 1.00 38.77 1194 VAL A N 1
ATOM 830 C CA . VAL A 1 113 ? 1.123 9.947 43.266 1.00 36.02 1194 VAL A CA 1
ATOM 831 C C . VAL A 1 113 ? 2.076 8.809 42.875 1.00 33.34 1194 VAL A C 1
ATOM 832 O O . VAL A 1 113 ? 3.195 8.747 43.386 1.00 35.16 1194 VAL A O 1
ATOM 836 N N . CYS A 1 114 ? 1.656 7.935 41.946 1.00 30.86 1195 CYS A N 1
ATOM 837 C CA . CYS A 1 114 ? 2.537 6.925 41.355 1.00 32.83 1195 CYS A CA 1
ATOM 838 C C . CYS A 1 114 ? 3.743 7.420 40.586 1.00 36.15 1195 CYS A C 1
ATOM 839 O O . CYS A 1 114 ? 3.601 8.240 39.676 1.00 34.21 1195 CYS A O 1
ATOM 842 N N . ASN A 1 115 ? 4.914 6.864 40.870 1.00 32.11 1196 ASN A N 1
ATOM 843 C CA . ASN A 1 115 ? 6.032 7.034 39.952 1.00 35.77 1196 ASN A CA 1
ATOM 844 C C . ASN A 1 115 ? 5.948 5.958 38.863 1.00 34.31 1196 ASN A C 1
ATOM 845 O O . ASN A 1 115 ? 6.441 4.836 39.026 1.00 33.91 1196 ASN A O 1
ATOM 850 N N . VAL A 1 116 ? 5.338 6.327 37.735 1.00 28.65 1197 VAL A N 1
ATOM 851 C CA . VAL A 1 116 ? 5.122 5.400 36.616 1.00 23.39 1197 VAL A CA 1
ATOM 852 C C . VAL A 1 116 ? 6.391 5.065 35.817 1.00 27.25 1197 VAL A C 1
ATOM 853 O O . VAL A 1 116 ? 6.394 4.164 34.947 1.00 30.34 1197 VAL A O 1
ATOM 857 N N . ASP A 1 117 ? 7.477 5.767 36.081 1.00 28.97 1198 ASP A N 1
ATOM 858 C CA . ASP A 1 117 ? 8.701 5.540 35.315 1.00 28.23 1198 ASP A CA 1
ATOM 859 C C . ASP A 1 117 ? 9.715 4.683 36.075 1.00 25.22 1198 ASP A C 1
ATOM 860 O O . ASP A 1 117 ? 10.873 4.616 35.676 1.00 29.56 1198 ASP A O 1
ATOM 865 N N . HIS A 1 118 ? 9.298 4.080 37.184 1.00 25.55 1199 HIS A N 1
ATOM 866 C CA . HIS A 1 118 ? 10.237 3.296 37.979 1.00 24.69 1199 HIS A CA 1
ATOM 867 C C . HIS A 1 118 ? 10.667 2.058 37.232 1.00 19.65 1199 HIS A C 1
ATOM 868 O O . HIS A 1 118 ? 9.816 1.269 36.860 1.00 20.60 1199 HIS A O 1
ATOM 875 N N . GLN A 1 119 ? 11.979 1.869 37.042 1.00 24.73 1200 GLN A N 1
ATOM 876 C CA . GLN A 1 119 ? 12.509 0.613 36.484 1.00 20.70 1200 GLN A CA 1
ATOM 877 C C . GLN A 1 119 ? 12.699 -0.428 37.552 1.00 20.62 1200 GLN A C 1
ATOM 878 O O . GLN A 1 119 ? 13.282 -0.163 38.607 1.00 24.99 1200 GLN A O 1
ATOM 884 N N . ASN A 1 120 ? 12.223 -1.622 37.258 1.00 19.75 1201 ASN A N 1
ATOM 885 C CA . ASN A 1 120 ? 12.431 -2.736 38.162 1.00 19.88 1201 ASN A CA 1
ATOM 886 C C . ASN A 1 120 ? 13.833 -3.287 37.970 1.00 23.40 1201 ASN A C 1
ATOM 887 O O . ASN A 1 120 ? 14.627 -2.725 37.222 1.00 24.61 1201 ASN A O 1
ATOM 892 N N . LYS A 1 121 ? 14.182 -4.344 38.695 1.00 21.66 1202 LYS A N 1
ATOM 893 C CA . LYS A 1 121 ? 15.547 -4.843 38.608 1.00 22.86 1202 LYS A CA 1
ATOM 894 C C . LYS A 1 121 ? 15.878 -5.416 37.227 1.00 24.30 1202 LYS A C 1
ATOM 895 O O . LYS A 1 121 ? 17.045 -5.357 36.787 1.00 27.61 1202 LYS A O 1
ATOM 901 N N . ALA A 1 122 ? 14.866 -5.920 36.553 1.00 24.14 1203 ALA A N 1
ATOM 902 C CA . ALA A 1 122 ? 15.021 -6.385 35.166 1.00 22.23 1203 ALA A CA 1
ATOM 903 C C . ALA A 1 122 ? 15.313 -5.225 34.205 1.00 23.45 1203 ALA A C 1
ATOM 904 O O . ALA A 1 122 ? 15.840 -5.451 33.090 1.00 25.43 1203 ALA A O 1
ATOM 906 N N . GLY A 1 123 ? 14.953 -3.997 34.608 1.00 22.56 1204 GLY A N 1
ATOM 907 C CA . GLY A 1 123 ? 15.269 -2.805 33.831 1.00 23.92 1204 GLY A CA 1
ATOM 908 C C . GLY A 1 123 ? 14.080 -2.180 33.112 1.00 19.62 1204 GLY A C 1
ATOM 909 O O . GLY A 1 123 ? 14.284 -1.329 32.248 1.00 22.41 1204 GLY A O 1
ATOM 910 N N . TYR A 1 124 ? 12.857 -2.581 33.464 1.00 18.02 1205 TYR A N 1
ATOM 911 C CA . TYR A 1 124 ? 11.699 -2.157 32.702 1.00 17.43 1205 TYR A CA 1
ATOM 912 C C . TYR A 1 124 ? 10.734 -1.333 33.518 1.00 18.28 1205 TYR A C 1
ATOM 913 O O . TYR A 1 124 ? 10.591 -1.542 34.744 1.00 17.42 1205 TYR A O 1
ATOM 922 N N . THR A 1 125 ? 10.084 -0.391 32.862 1.00 18.45 1206 THR A N 1
ATOM 923 C CA . THR A 1 125 ? 9.035 0.433 33.510 1.00 17.03 1206 THR A CA 1
ATOM 924 C C . THR A 1 125 ? 7.654 -0.204 33.335 1.00 17.25 1206 THR A C 1
ATOM 925 O O . THR A 1 125 ? 7.480 -1.061 32.454 1.00 16.29 1206 THR A O 1
ATOM 929 N N . PRO A 1 126 ? 6.652 0.276 34.085 1.00 16.57 1207 PRO A N 1
ATOM 930 C CA . PRO A 1 126 ? 5.303 -0.278 33.893 1.00 17.43 1207 PRO A CA 1
ATOM 931 C C . PRO A 1 126 ? 4.750 -0.017 32.487 1.00 16.79 1207 PRO A C 1
ATOM 932 O O . PRO A 1 126 ? 3.982 -0.842 31.976 1.00 16.20 1207 PRO A O 1
ATOM 936 N N . ILE A 1 127 ? 5.124 1.087 31.854 1.00 16.93 1208 ILE A N 1
ATOM 937 C CA . ILE A 1 127 ? 4.698 1.323 30.446 1.00 15.06 1208 ILE A CA 1
ATOM 938 C C . ILE A 1 127 ? 5.251 0.250 29.510 1.00 16.50 1208 ILE A C 1
ATOM 939 O O . ILE A 1 127 ? 4.549 -0.193 28.607 1.00 16.73 1208 ILE A O 1
ATOM 944 N N . MET A 1 128 ? 6.489 -0.197 29.742 1.00 15.35 1209 MET A N 1
ATOM 945 C CA . MET A 1 128 ? 7.055 -1.289 28.934 1.00 15.54 1209 MET A CA 1
ATOM 946 C C . MET A 1 128 ? 6.328 -2.594 29.199 1.00 16.35 1209 MET A C 1
ATOM 947 O O . MET A 1 128 ? 6.063 -3.340 28.256 1.00 16.90 1209 MET A O 1
ATOM 952 N N . LEU A 1 129 ? 5.987 -2.862 30.459 1.00 16.33 1210 LEU A N 1
ATOM 953 C CA . LEU A 1 129 ? 5.245 -4.080 30.764 1.00 16.02 1210 LEU A CA 1
ATOM 954 C C . LEU A 1 129 ? 3.882 -4.030 30.074 1.00 16.79 1210 LEU A C 1
ATOM 955 O O . LEU A 1 129 ? 3.386 -5.069 29.603 1.00 18.10 1210 LEU A O 1
ATOM 960 N N . ALA A 1 130 ? 3.266 -2.840 30.026 1.00 17.56 1211 ALA A N 1
ATOM 961 C CA . ALA A 1 130 ? 1.939 -2.763 29.412 1.00 16.30 1211 ALA A CA 1
ATOM 962 C C . ALA A 1 130 ? 1.986 -3.145 27.964 1.00 18.30 1211 ALA A C 1
ATOM 963 O O . ALA A 1 130 ? 1.006 -3.675 27.431 1.00 20.69 1211 ALA A O 1
ATOM 965 N N . ALA A 1 131 ? 3.088 -2.829 27.295 1.00 19.73 1212 ALA A N 1
ATOM 966 C CA . ALA A 1 131 ? 3.215 -3.134 25.865 1.00 21.71 1212 ALA A CA 1
ATOM 967 C C . ALA A 1 131 ? 3.047 -4.620 25.563 1.00 18.80 1212 ALA A C 1
ATOM 968 O O . ALA A 1 131 ? 2.639 -4.962 24.439 1.00 21.43 1212 ALA A O 1
ATOM 970 N N . LEU A 1 132 ? 3.317 -5.518 26.522 1.00 20.98 1213 LEU A N 1
ATOM 971 C CA . LEU A 1 132 ? 3.107 -6.949 26.310 1.00 21.50 1213 LEU A CA 1
ATOM 972 C C . LEU A 1 132 ? 1.911 -7.542 27.061 1.00 20.67 1213 LEU A C 1
ATOM 973 O O . LEU A 1 132 ? 1.614 -8.724 26.935 1.00 24.69 1213 LEU A O 1
ATOM 978 N N . ALA A 1 133 ? 1.232 -6.715 27.837 1.00 20.52 1214 ALA A N 1
ATOM 979 C CA . ALA A 1 133 ? 0.128 -7.203 28.642 1.00 19.96 1214 ALA A CA 1
ATOM 980 C C . ALA A 1 133 ? -1.109 -7.524 27.810 1.00 20.96 1214 ALA A C 1
ATOM 981 O O . ALA A 1 133 ? -1.433 -6.836 26.835 1.00 22.94 1214 ALA A O 1
ATOM 983 N N . ALA A 1 134 ? -1.830 -8.569 28.207 1.00 18.98 1215 ALA A N 1
ATOM 984 C CA . ALA A 1 134 ? -3.085 -8.893 27.567 1.00 21.65 1215 ALA A CA 1
ATOM 985 C C . ALA A 1 134 ? -4.101 -7.773 27.771 1.00 26.70 1215 ALA A C 1
ATOM 986 O O . ALA A 1 134 ? -4.252 -7.258 28.871 1.00 26.62 1215 ALA A O 1
ATOM 988 N N . VAL A 1 135 ? -4.834 -7.410 26.710 1.00 24.67 1216 VAL A N 1
ATOM 989 C CA . VAL A 1 135 ? -5.884 -6.412 26.861 1.00 28.92 1216 VAL A CA 1
ATOM 990 C C . VAL A 1 135 ? -7.087 -7.005 26.183 1.00 38.86 1216 VAL A C 1
ATOM 991 O O . VAL A 1 135 ? -7.063 -7.215 24.988 1.00 44.53 1216 VAL A O 1
ATOM 995 N N . GLU A 1 136 ? -8.133 -7.315 26.930 1.00 37.53 1217 GLU A N 1
ATOM 996 C CA . GLU A 1 136 ? -9.191 -8.111 26.336 1.00 41.43 1217 GLU A CA 1
ATOM 997 C C . GLU A 1 136 ? -10.412 -7.284 25.960 1.00 41.32 1217 GLU A C 1
ATOM 998 O O . GLU A 1 136 ? -11.279 -7.763 25.232 1.00 47.93 1217 GLU A O 1
ATOM 1004 N N . ALA A 1 137 ? -10.458 -6.040 26.425 1.00 36.21 1218 ALA A N 1
ATOM 1005 C CA . ALA A 1 137 ? -11.551 -5.131 26.112 1.00 44.84 1218 ALA A CA 1
ATOM 1006 C C . ALA A 1 137 ? -10.996 -3.761 25.754 1.00 35.51 1218 ALA A C 1
ATOM 1007 O O . ALA A 1 137 ? -9.992 -3.346 26.316 1.00 33.34 1218 ALA A O 1
ATOM 1009 N N . GLU A 1 138 ? -11.674 -3.040 24.853 1.00 39.28 1219 GLU A N 1
ATOM 1010 C CA . GLU A 1 138 ? -11.221 -1.694 24.521 1.00 39.71 1219 GLU A CA 1
ATOM 1011 C C . GLU A 1 138 ? -11.224 -0.782 25.755 1.00 36.95 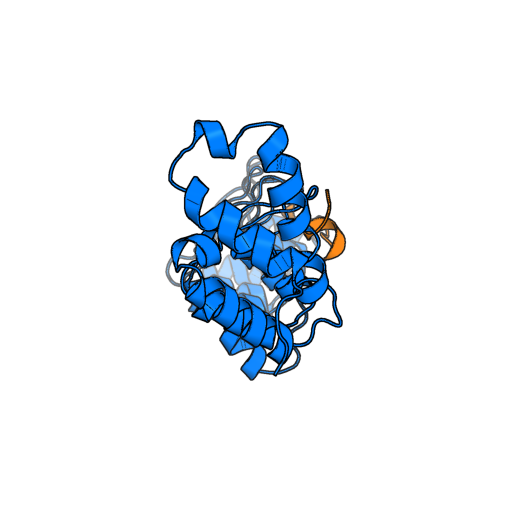1219 GLU A C 1
ATOM 1012 O O . GLU A 1 138 ? -10.373 0.087 25.902 1.00 34.87 1219 GLU A O 1
ATOM 1018 N N . LYS A 1 139 ? -12.142 -0.998 26.683 1.00 36.67 1220 LYS A N 1
ATOM 1019 C CA . LYS A 1 139 ? -12.063 -0.259 27.959 1.00 42.10 1220 LYS A CA 1
ATOM 1020 C C . LYS A 1 139 ? -10.762 -0.465 28.770 1.00 42.20 1220 LYS A C 1
ATOM 1021 O O . LYS A 1 139 ? -10.329 0.417 29.538 1.00 36.06 1220 LYS A O 1
ATOM 1027 N N . ASP A 1 140 ? -10.118 -1.616 28.616 1.00 29.39 1221 ASP A N 1
ATOM 1028 C CA . ASP A 1 140 ? -8.868 -1.814 29.321 1.00 27.01 1221 ASP A CA 1
ATOM 1029 C C . ASP A 1 140 ? -7.814 -1.002 28.612 1.00 25.51 1221 ASP A C 1
ATOM 1030 O O . ASP A 1 140 ? -6.851 -0.546 29.200 1.00 23.88 1221 ASP A O 1
ATOM 1035 N N . MET A 1 141 ? -7.963 -0.865 27.313 1.00 26.08 1222 MET A N 1
ATOM 1036 C CA . MET A 1 141 ? -6.998 -0.078 26.564 1.00 25.05 1222 MET A CA 1
ATOM 1037 C C . MET A 1 141 ? -7.079 1.402 26.972 1.00 25.25 1222 MET A C 1
ATOM 1038 O O . MET A 1 141 ? -6.053 2.105 26.895 1.00 25.16 1222 MET A O 1
ATOM 1043 N N . GLN A 1 142 ? -8.253 1.871 27.408 1.00 26.21 1223 GLN A N 1
ATOM 1044 C CA . GLN A 1 142 ? -8.369 3.236 27.923 1.00 27.69 1223 GLN A CA 1
ATOM 1045 C C . GLN A 1 142 ? -7.464 3.419 29.128 1.00 26.56 1223 GLN A C 1
ATOM 1046 O O . GLN A 1 142 ? -6.796 4.447 29.246 1.00 25.34 1223 GLN A O 1
ATOM 1052 N N . VAL A 1 143 ? -7.427 2.423 30.012 1.00 23.01 1224 VAL A N 1
ATOM 1053 C CA . VAL A 1 143 ? -6.531 2.525 31.178 1.00 22.23 1224 VAL A CA 1
ATOM 1054 C C . VAL A 1 143 ? -5.068 2.471 30.766 1.00 21.64 1224 VAL A C 1
ATOM 1055 O O . VAL A 1 143 ? -4.239 3.238 31.252 1.00 19.71 1224 VAL A O 1
ATOM 1059 N N . VAL A 1 144 ? -4.753 1.615 29.803 1.00 17.77 1225 VAL A N 1
ATOM 1060 C CA . VAL A 1 144 ? -3.373 1.531 29.269 1.00 17.21 1225 VAL A CA 1
ATOM 1061 C C . VAL A 1 144 ? -2.980 2.896 28.692 1.00 17.58 1225 VAL A C 1
ATOM 1062 O O . VAL A 1 144 ? -1.870 3.373 28.947 1.00 18.71 1225 VAL A O 1
ATOM 1066 N N . GLU A 1 145 ? -3.884 3.551 27.953 1.00 19.18 1226 GLU A N 1
ATOM 1067 C CA . GLU A 1 145 ? -3.501 4.858 27.379 1.00 20.23 1226 GLU A CA 1
ATOM 1068 C C . GLU A 1 145 ? -3.369 5.935 28.462 1.00 22.30 1226 GLU A C 1
ATOM 1069 O O . GLU A 1 145 ? -2.542 6.844 28.343 1.00 21.98 1226 GLU A O 1
ATOM 1075 N N . GLU A 1 146 ? -4.117 5.823 29.551 1.00 21.83 1227 GLU A N 1
ATOM 1076 C CA A GLU A 1 146 ? -3.930 6.761 30.663 0.49 20.76 1227 GLU A CA 1
ATOM 1077 C CA B GLU A 1 146 ? -3.937 6.742 30.676 0.51 21.40 1227 GLU A CA 1
ATOM 1078 C C . GLU A 1 146 ? -2.551 6.552 31.297 1.00 21.14 1227 GLU A C 1
ATOM 1079 O O . GLU A 1 146 ? -1.842 7.528 31.606 1.00 22.61 1227 GLU A O 1
ATOM 1090 N N . LEU A 1 147 ? -2.160 5.296 31.449 1.00 18.42 1228 LEU A N 1
ATOM 1091 C CA . LEU A 1 147 ? -0.828 4.981 31.912 1.00 16.08 1228 LEU A CA 1
ATOM 1092 C C . LEU A 1 147 ? 0.232 5.578 30.995 1.00 21.95 1228 LEU A C 1
ATOM 1093 O O . LEU A 1 147 ? 1.210 6.184 31.448 1.00 19.87 1228 LEU A O 1
ATOM 1098 N N . PHE A 1 148 ? 0.087 5.350 29.686 1.00 18.05 1229 PHE A N 1
ATOM 1099 C CA . PHE A 1 148 ? 1.033 5.924 28.730 1.00 20.71 1229 PHE A CA 1
ATOM 1100 C C . PHE A 1 148 ? 1.150 7.433 28.891 1.00 22.26 1229 PHE A C 1
ATOM 1101 O O . PHE A 1 148 ? 2.236 7.985 28.688 1.00 29.58 1229 PHE A O 1
ATOM 1109 N N . SER A 1 149 ? 0.055 8.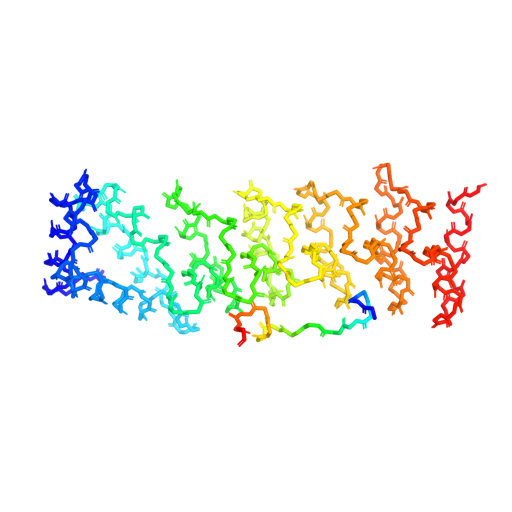106 29.250 1.00 21.07 1230 SER A N 1
ATOM 1110 C CA . SER A 1 149 ? 0.080 9.578 29.371 1.00 26.42 1230 SER A CA 1
ATOM 1111 C C . SER A 1 149 ? 0.561 10.114 30.743 1.00 32.57 1230 SER A C 1
ATOM 1112 O O . SER A 1 149 ? 0.736 11.342 30.893 1.00 43.16 1230 SER A O 1
ATOM 1115 N N . CYS A 1 150 ? 0.820 9.226 31.671 1.00 27.76 1231 CYS A N 1
ATOM 1116 C CA . CYS A 1 150 ? 1.201 9.540 33.025 1.00 32.31 1231 CYS A CA 1
ATOM 1117 C C . CYS A 1 150 ? 2.699 9.398 33.182 1.00 36.84 1231 CYS A C 1
ATOM 1118 O O . CYS A 1 150 ? 3.269 9.837 34.135 1.00 38.82 1231 CYS A O 1
ATOM 1121 N N . GLY A 1 151 ? 3.321 8.724 32.245 1.00 27.26 1232 GLY A N 1
ATOM 1122 C CA . GLY A 1 151 ? 4.739 8.469 32.349 1.00 26.13 1232 GLY A CA 1
ATOM 1123 C C . GLY A 1 151 ? 5.456 8.749 31.052 1.00 24.08 1232 GLY A C 1
ATOM 1124 O O . GLY A 1 151 ? 4.926 9.417 30.161 1.00 26.39 1232 GLY A O 1
ATOM 1125 N N . ASP A 1 152 ? 6.695 8.279 30.970 1.00 21.93 1233 ASP A N 1
ATOM 1126 C CA . ASP A 1 152 ? 7.518 8.528 29.793 1.00 18.55 1233 ASP A CA 1
ATOM 1127 C C . ASP A 1 152 ? 7.449 7.376 28.792 1.00 17.62 1233 ASP A C 1
ATOM 1128 O O . ASP A 1 152 ? 8.093 6.325 29.009 1.00 18.57 1233 ASP A O 1
ATOM 1133 N N . VAL A 1 153 ? 6.682 7.579 27.731 1.00 17.41 1234 VAL A N 1
ATOM 1134 C CA . VAL A 1 153 ? 6.494 6.513 26.764 1.00 17.10 1234 VAL A CA 1
ATOM 1135 C C . VAL A 1 153 ? 7.775 6.267 26.016 1.00 19.33 1234 VAL A C 1
ATOM 1136 O O . VAL A 1 153 ? 7.925 5.187 25.402 1.00 18.88 1234 VAL A O 1
ATOM 1140 N N . ASN A 1 154 ? 8.687 7.220 26.034 1.00 19.43 1235 ASN A N 1
ATOM 1141 C CA . ASN A 1 154 ? 9.940 7.059 25.297 1.00 19.06 1235 ASN A CA 1
ATOM 1142 C C . ASN A 1 154 ? 11.097 6.523 26.101 1.00 21.09 1235 ASN A C 1
ATOM 1143 O O . ASN A 1 154 ? 12.227 6.486 25.613 1.00 23.62 1235 ASN A O 1
ATOM 1148 N N . ALA A 1 155 ? 10.824 6.100 27.344 1.00 19.24 1236 ALA A N 1
ATOM 1149 C CA . ALA A 1 155 ? 11.899 5.603 28.189 1.00 20.37 1236 ALA A CA 1
ATOM 1150 C C . ALA A 1 155 ? 12.557 4.389 27.555 1.00 19.54 1236 ALA A C 1
ATOM 1151 O O . ALA A 1 155 ? 11.898 3.633 26.840 1.00 20.09 1236 ALA A O 1
ATOM 1153 N N . LYS A 1 156 ? 13.849 4.206 27.845 1.00 23.46 1237 LYS A N 1
ATOM 1154 C CA . LYS A 1 156 ? 14.605 3.076 27.304 1.00 21.92 1237 LYS A CA 1
ATOM 1155 C C . LYS A 1 156 ? 14.953 2.128 28.434 1.00 23.86 1237 LYS A C 1
ATOM 1156 O O . LYS A 1 156 ? 15.460 2.528 29.500 1.00 26.91 1237 LYS A O 1
ATOM 1162 N N . ALA A 1 157 ? 14.687 0.850 28.208 1.00 20.81 1238 ALA A N 1
ATOM 1163 C CA 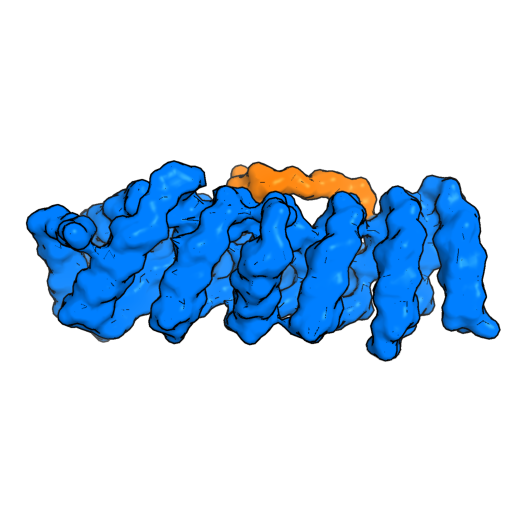. ALA A 1 157 ? 14.998 -0.173 29.184 1.00 21.69 1238 ALA A CA 1
ATOM 1164 C C . ALA A 1 157 ? 16.492 -0.318 29.484 1.00 26.72 1238 ALA A C 1
ATOM 1165 O O . ALA A 1 157 ? 17.330 -0.080 28.615 1.00 27.67 1238 ALA A O 1
ATOM 1167 N N . SER A 1 158 ? 16.830 -0.768 30.685 1.00 26.08 1239 SER A N 1
ATOM 1168 C CA . SER A 1 158 ? 18.239 -0.984 30.972 1.00 29.24 1239 SER A CA 1
ATOM 1169 C C . SER A 1 158 ? 18.792 -2.120 30.097 1.00 33.73 1239 SER A C 1
ATOM 1170 O O . SER A 1 158 ? 19.963 -2.119 29.723 1.00 36.81 1239 SER A O 1
ATOM 1173 N N . GLN A 1 159 ? 17.951 -3.095 29.770 1.00 33.65 1240 GLN A N 1
ATOM 1174 C CA . GLN A 1 159 ? 18.358 -4.152 28.841 1.00 32.56 1240 GLN A CA 1
ATOM 1175 C C . GLN A 1 159 ? 18.179 -3.706 27.388 1.00 31.43 1240 GLN A C 1
ATOM 1176 O O . GLN A 1 159 ? 17.063 -3.593 26.893 1.00 35.23 1240 GLN A O 1
ATOM 1182 N N . ALA A 1 160 ? 19.311 -3.442 26.748 1.00 32.43 1241 ALA A N 1
ATOM 1183 C CA . ALA A 1 160 ? 19.426 -3.114 25.334 1.00 30.28 1241 ALA A CA 1
ATOM 1184 C C . ALA A 1 160 ? 18.858 -1.768 24.943 1.00 31.78 1241 ALA A C 1
ATOM 1185 O O . ALA A 1 160 ? 18.940 -1.427 23.783 1.00 31.12 1241 ALA A O 1
ATOM 1187 N N . GLY A 1 161 ? 18.310 -0.991 25.879 1.00 26.91 1242 GLY A N 1
ATOM 1188 C CA . GLY A 1 161 ? 17.783 0.335 25.538 1.00 25.38 1242 GLY A CA 1
ATOM 1189 C C . GLY A 1 161 ? 16.507 0.299 24.706 1.00 26.24 1242 GLY A C 1
ATOM 1190 O O . GLY A 1 161 ? 16.214 1.251 23.977 1.00 27.19 1242 GLY A O 1
ATOM 1191 N N . GLN A 1 162 ? 15.739 -0.781 24.805 1.00 26.04 1243 GLN A N 1
ATOM 1192 C CA . GLN A 1 162 ? 14.478 -0.834 24.047 1.00 23.14 1243 GLN A CA 1
ATOM 1193 C C . GLN A 1 162 ? 13.368 -0.017 24.668 1.00 22.75 1243 GLN A C 1
ATOM 1194 O O . GLN A 1 162 ? 13.287 0.142 25.880 1.00 21.85 1243 GLN A O 1
ATOM 1200 N N . THR A 1 163 ? 12.503 0.481 23.808 1.00 20.50 1244 THR A N 1
ATOM 1201 C CA . THR A 1 163 ? 11.302 1.208 24.216 1.00 19.36 1244 THR A CA 1
ATOM 1202 C C . THR A 1 163 ? 10.092 0.304 24.233 1.00 20.18 1244 THR A C 1
ATOM 1203 O O . THR A 1 163 ? 10.097 -0.808 23.678 1.00 19.56 1244 THR A O 1
ATOM 1207 N N . ALA A 1 164 ? 9.029 0.788 24.876 1.00 16.21 1245 ALA A N 1
ATOM 1208 C CA . ALA A 1 164 ? 7.743 0.107 24.806 1.00 15.03 1245 ALA A CA 1
ATOM 1209 C C . ALA A 1 164 ? 7.312 -0.099 23.344 1.00 16.28 1245 ALA A C 1
ATOM 1210 O O . ALA A 1 164 ? 6.742 -1.146 23.031 1.00 17.45 1245 ALA A O 1
ATOM 1212 N N . LEU A 1 165 ? 7.505 0.917 22.518 1.00 17.19 1246 LEU A N 1
ATOM 1213 C CA . LEU A 1 165 ? 7.077 0.803 21.103 1.00 17.38 1246 LEU A CA 1
ATOM 1214 C C . LEU A 1 165 ? 7.835 -0.352 20.455 1.00 18.55 1246 LEU A C 1
ATOM 1215 O O . LEU A 1 165 ? 7.233 -1.189 19.758 1.00 18.77 1246 LEU A O 1
ATOM 1220 N N . MET A 1 166 ? 9.141 -0.440 20.694 1.00 18.67 1247 MET A N 1
ATOM 1221 C CA . MET A 1 166 ? 9.886 -1.592 20.105 1.00 18.87 1247 MET A CA 1
ATOM 1222 C C . MET A 1 166 ? 9.375 -2.936 20.609 1.00 18.98 1247 MET A C 1
ATOM 1223 O O . MET A 1 166 ? 9.263 -3.923 19.855 1.00 23.50 1247 MET A O 1
ATOM 1228 N N . LEU A 1 167 ? 9.065 -3.007 21.910 1.00 17.52 1248 LEU A N 1
ATOM 1229 C CA . LEU A 1 167 ? 8.520 -4.241 22.462 1.00 19.21 1248 LEU A CA 1
ATOM 1230 C C . LEU A 1 167 ? 7.202 -4.647 21.829 1.00 21.40 1248 LEU A C 1
ATOM 1231 O O . LEU A 1 167 ? 7.024 -5.820 21.456 1.00 22.16 1248 LEU A O 1
ATOM 1236 N N . ALA A 1 168 ? 6.305 -3.684 21.666 1.00 18.28 1249 ALA A N 1
ATOM 1237 C CA . ALA A 1 168 ? 4.985 -3.949 21.085 1.00 16.73 1249 ALA A CA 1
ATOM 1238 C C . ALA A 1 168 ? 5.127 -4.376 19.639 1.00 20.05 1249 ALA A C 1
ATOM 1239 O O . ALA A 1 168 ? 4.479 -5.337 19.214 1.00 22.27 1249 ALA A O 1
ATOM 1241 N N . VAL A 1 169 ? 5.971 -3.656 18.914 1.00 18.80 1250 VAL A N 1
ATOM 1242 C CA . VAL A 1 169 ? 6.214 -3.976 17.496 1.00 20.11 1250 VAL A CA 1
ATOM 1243 C C . VAL A 1 169 ? 6.794 -5.393 17.380 1.00 27.08 1250 VAL A C 1
ATOM 1244 O O . VAL A 1 169 ? 6.396 -6.199 16.523 1.00 27.47 1250 VAL A O 1
ATOM 1248 N N . SER A 1 170 ? 7.753 -5.729 18.227 1.00 25.40 1251 SER A N 1
ATOM 1249 C CA . SER A 1 170 ? 8.389 -7.049 18.129 1.00 29.47 1251 SER A CA 1
ATOM 1250 C C . SER A 1 170 ? 7.436 -8.216 18.409 1.00 30.91 1251 SER A C 1
ATOM 1251 O O . SER A 1 170 ? 7.679 -9.326 17.967 1.00 36.73 1251 SER A O 1
ATOM 1254 N N . HIS A 1 171 ? 6.347 -7.970 19.125 1.00 24.77 1252 HIS A N 1
ATOM 1255 C CA . HIS A 1 171 ? 5.331 -8.960 19.386 1.00 25.55 1252 HIS A CA 1
ATOM 1256 C C . HIS A 1 171 ? 4.146 -8.872 18.432 1.00 28.31 1252 HIS A C 1
ATOM 1257 O O . HIS A 1 171 ? 3.159 -9.602 18.602 1.00 30.02 1252 HIS A O 1
ATOM 1264 N N . GLY A 1 172 ? 4.253 -7.980 17.455 1.00 25.12 1253 GLY A N 1
ATOM 1265 C CA . GLY A 1 172 ? 3.212 -7.774 16.455 1.00 28.82 1253 GLY A CA 1
ATOM 1266 C C . GLY A 1 172 ? 1.888 -7.252 17.002 1.00 24.20 1253 GLY A C 1
ATOM 1267 O O . GLY A 1 172 ? 0.831 -7.474 16.400 1.00 29.51 1253 GLY A O 1
ATOM 1268 N N . ARG A 1 173 ? 1.960 -6.511 18.101 1.00 24.74 1254 ARG A N 1
ATOM 1269 C CA A ARG A 1 173 ? 0.762 -5.972 18.748 0.33 24.61 1254 ARG A CA 1
ATOM 1270 C CA B ARG A 1 173 ? 0.751 -5.985 18.744 0.67 25.45 1254 ARG A CA 1
ATOM 1271 C C . ARG A 1 173 ? 0.299 -4.662 18.131 1.00 26.85 1254 ARG A C 1
ATOM 1272 O O . ARG A 1 173 ? 0.635 -3.568 18.633 1.00 27.76 1254 ARG A O 1
ATOM 1287 N N . ILE A 1 174 ? -0.469 -4.788 17.060 1.00 26.90 1255 ILE A N 1
ATOM 1288 C CA . ILE A 1 174 ? -1.000 -3.629 16.316 1.00 28.66 1255 ILE A CA 1
ATOM 1289 C C . ILE A 1 174 ? -1.757 -2.681 17.270 1.00 30.75 1255 ILE A C 1
ATOM 1290 O O . ILE A 1 174 ? -1.601 -1.453 17.191 1.00 26.51 1255 ILE A O 1
ATOM 1295 N N . ASP A 1 175 ? -2.546 -3.257 18.187 1.00 33.58 1256 ASP A N 1
ATOM 1296 C CA . ASP A 1 175 ? -3.327 -2.466 19.151 1.00 39.54 1256 ASP A CA 1
ATOM 1297 C C . ASP A 1 175 ? -2.444 -1.551 19.997 1.00 28.98 1256 ASP A C 1
ATOM 1298 O O . ASP A 1 175 ? -2.715 -0.342 20.155 1.00 29.52 1256 ASP A O 1
ATOM 1303 N N . MET A 1 176 ? -1.375 -2.114 20.536 1.00 23.75 1257 MET A N 1
ATOM 1304 C CA . MET A 1 176 ? -0.474 -1.390 21.397 1.00 24.85 1257 MET A CA 1
ATOM 1305 C C . MET A 1 176 ? 0.315 -0.374 20.639 1.00 21.92 1257 MET A C 1
ATOM 1306 O O . MET A 1 176 ? 0.649 0.698 21.135 1.00 22.48 1257 MET A O 1
ATOM 1311 N N . VAL A 1 177 ? 0.658 -0.725 19.399 1.00 20.30 1258 VAL A N 1
ATOM 1312 C CA . VAL A 1 177 ? 1.417 0.205 18.593 1.00 20.15 1258 VAL A CA 1
ATOM 1313 C C . VAL A 1 177 ? 0.569 1.443 18.324 1.00 21.69 1258 VAL A C 1
ATOM 1314 O O . VAL A 1 177 ? 1.039 2.568 18.514 1.00 20.58 1258 VAL A O 1
ATOM 1318 N N . LYS A 1 178 ? -0.697 1.214 17.969 1.00 21.76 1259 LYS A N 1
ATOM 1319 C CA . LYS A 1 178 ? -1.618 2.333 17.729 1.00 22.94 1259 LYS A CA 1
ATOM 1320 C C . LYS A 1 178 ? -1.759 3.165 18.997 1.00 24.15 1259 LYS A C 1
ATOM 1321 O O . LYS A 1 178 ? -1.714 4.400 18.932 1.00 23.98 1259 LYS A O 1
ATOM 1327 N N . GLY A 1 179 ? -1.899 2.495 20.140 1.00 20.13 1260 GLY A N 1
ATOM 1328 C CA . GLY A 1 179 ? -2.023 3.191 21.434 1.00 20.46 1260 GLY A CA 1
ATOM 1329 C C . GLY A 1 179 ? -0.804 4.034 21.763 1.00 20.52 1260 GLY A C 1
ATOM 1330 O O . GLY A 1 179 ? -0.906 5.192 22.162 1.00 20.64 1260 GLY A O 1
ATOM 1331 N N . LEU A 1 180 ? 0.371 3.447 21.617 1.00 19.58 1261 LEU A N 1
ATOM 1332 C CA . LEU A 1 180 ? 1.577 4.167 21.923 1.00 17.87 1261 LEU A CA 1
ATOM 1333 C C . LEU A 1 180 ? 1.761 5.362 20.992 1.00 19.73 1261 LEU A C 1
ATOM 1334 O O . LEU A 1 180 ? 2.201 6.423 21.438 1.00 20.50 1261 LEU A O 1
ATOM 1339 N N . LEU A 1 181 ? 1.493 5.189 19.699 1.00 20.14 1262 LEU A N 1
ATOM 1340 C CA . LEU A 1 181 ? 1.649 6.323 18.776 1.00 19.17 1262 LEU A CA 1
ATOM 1341 C C . LEU A 1 181 ? 0.649 7.422 19.136 1.00 19.62 1262 LEU A C 1
ATOM 1342 O O . LEU A 1 181 ? 0.972 8.623 19.058 1.00 22.44 1262 LEU A O 1
ATOM 1347 N N . ALA A 1 182 ? -0.561 7.034 19.515 1.00 19.77 1263 ALA A N 1
ATOM 1348 C CA . ALA A 1 182 ? -1.597 8.019 19.853 1.00 20.56 1263 ALA A CA 1
ATOM 1349 C C . ALA A 1 182 ? -1.235 8.773 21.119 1.00 23.40 1263 ALA A C 1
ATOM 1350 O O . ALA A 1 182 ? -1.684 9.903 21.322 1.00 27.20 1263 ALA A O 1
ATOM 1352 N N . CYS A 1 183 ? -0.424 8.150 21.968 1.00 19.32 1264 CYS A N 1
ATOM 1353 C CA . CYS A 1 183 ? 0.001 8.800 23.204 1.00 22.36 1264 CYS A CA 1
ATOM 1354 C C . CYS A 1 183 ? 1.404 9.386 23.108 1.00 23.91 1264 CYS A C 1
ATOM 1355 O O . CYS A 1 183 ? 2.075 9.578 24.126 1.00 28.70 1264 CYS A O 1
ATOM 1358 N N . GLY A 1 184 ? 1.868 9.659 21.902 1.00 20.82 1265 GLY A N 1
ATOM 1359 C CA . GLY A 1 184 ? 3.059 10.466 21.742 1.00 22.89 1265 GLY A CA 1
ATOM 1360 C C . GLY A 1 184 ? 4.392 9.733 21.697 1.00 22.94 1265 GLY A C 1
ATOM 1361 O O . GLY A 1 184 ? 5.426 10.355 21.898 1.00 23.88 1265 GLY A O 1
ATOM 1362 N N . ALA A 1 185 ? 4.397 8.437 21.416 1.00 20.84 1266 ALA A N 1
ATOM 1363 C CA . ALA A 1 185 ? 5.668 7.746 21.303 1.00 19.58 1266 ALA A CA 1
ATOM 1364 C C . ALA A 1 185 ? 6.439 8.247 20.084 1.00 20.23 1266 ALA A C 1
ATOM 1365 O O . ALA A 1 185 ? 5.857 8.415 19.015 1.00 23.72 1266 ALA A O 1
ATOM 1367 N N . ASP A 1 186 ? 7.748 8.424 20.254 1.00 20.53 1267 ASP A N 1
ATOM 1368 C CA . ASP A 1 186 ? 8.655 8.852 19.191 1.00 22.63 1267 ASP A CA 1
ATOM 1369 C C . ASP A 1 186 ? 9.073 7.647 18.343 1.00 22.02 1267 ASP A C 1
ATOM 1370 O O . ASP A 1 186 ? 9.670 6.710 18.848 1.00 24.26 1267 ASP A O 1
ATOM 1375 N N . VAL A 1 187 ? 8.701 7.645 17.061 1.00 23.71 1268 VAL A N 1
ATOM 1376 C CA . VAL A 1 187 ? 8.986 6.435 16.286 1.00 22.80 1268 VAL A CA 1
ATOM 1377 C C . VAL A 1 187 ? 10.465 6.269 15.986 1.00 22.39 1268 VAL A C 1
ATOM 1378 O O . VAL A 1 187 ? 10.904 5.179 15.609 1.00 25.68 1268 VAL A O 1
ATOM 1382 N N . ASN A 1 188 ? 11.249 7.332 16.130 1.00 23.35 1269 ASN A N 1
ATOM 1383 C CA . ASN A 1 188 ? 12.644 7.303 15.682 1.00 25.08 1269 ASN A CA 1
ATOM 1384 C C . ASN A 1 188 ? 13.685 6.979 16.732 1.00 23.61 1269 ASN A C 1
ATOM 1385 O O . ASN A 1 188 ? 14.880 6.994 16.435 1.00 27.91 1269 ASN A O 1
ATOM 1390 N N . ILE A 1 189 ? 13.245 6.681 17.950 1.00 25.19 1270 ILE A N 1
ATOM 1391 C CA A ILE A 1 189 ? 14.179 6.320 19.015 0.40 26.82 1270 ILE A CA 1
ATOM 1392 C CA B ILE A 1 189 ? 14.224 6.355 18.974 0.60 27.14 1270 ILE A CA 1
ATOM 1393 C C . ILE A 1 189 ? 14.970 5.084 18.586 1.00 26.99 1270 ILE A C 1
ATOM 1394 O O . ILE A 1 189 ? 14.405 4.173 17.962 1.00 26.55 1270 ILE A O 1
ATOM 1403 N N . GLN A 1 190 ? 16.277 5.067 18.892 1.00 26.47 1271 GLN A N 1
ATOM 1404 C CA . GLN A 1 190 ? 17.122 3.905 18.601 1.00 29.80 1271 GLN A CA 1
ATOM 1405 C C . GLN A 1 190 ? 17.557 3.236 19.899 1.00 31.99 1271 GLN A C 1
ATOM 1406 O O . GLN A 1 190 ? 17.854 3.938 20.861 1.00 32.53 1271 GLN A O 1
ATOM 1412 N N . ASP A 1 191 ? 17.589 1.902 19.919 1.00 29.36 1272 ASP A N 1
ATOM 1413 C CA . ASP A 1 191 ? 18.065 1.168 21.095 1.00 28.18 1272 ASP A CA 1
ATOM 1414 C C . ASP A 1 191 ? 19.592 1.215 21.119 1.00 29.51 1272 ASP A C 1
ATOM 1415 O O . ASP A 1 191 ? 20.213 1.898 20.280 1.00 32.24 1272 ASP A O 1
ATOM 1420 N N . ASP A 1 192 ? 20.195 0.515 22.078 1.00 31.28 1273 ASP A N 1
ATOM 1421 C CA . ASP A 1 192 ? 21.642 0.557 22.282 1.00 35.12 1273 ASP A CA 1
ATOM 1422 C C . ASP A 1 192 ? 22.417 0.090 21.050 1.00 36.47 1273 ASP A C 1
ATOM 1423 O O . ASP A 1 192 ? 23.588 0.470 20.862 1.00 39.63 1273 ASP A O 1
ATOM 1428 N N . GLU A 1 193 ? 21.789 -0.763 20.237 1.00 38.20 1274 GLU A N 1
ATOM 1429 C CA . GLU A 1 193 ? 22.396 -1.284 19.002 1.00 39.49 1274 GLU A CA 1
ATOM 1430 C C . GLU A 1 193 ? 22.071 -0.442 17.764 1.00 37.16 1274 GLU A C 1
ATOM 1431 O O . GLU A 1 193 ? 22.475 -0.773 16.645 1.00 39.58 1274 GLU A O 1
ATOM 1437 N N . GLY A 1 194 ? 21.340 0.643 17.978 1.00 34.72 1275 GLY A N 1
ATOM 1438 C CA . GLY A 1 194 ? 20.899 1.517 16.908 1.00 35.50 1275 GLY A CA 1
ATOM 1439 C C . GLY A 1 194 ? 19.632 1.098 16.179 1.00 34.66 1275 GLY A C 1
ATOM 1440 O O . GLY A 1 194 ? 19.322 1.666 15.135 1.00 33.83 1275 GLY A O 1
ATOM 1441 N N . SER A 1 195 ? 18.893 0.117 16.703 1.00 30.08 1276 SER A N 1
ATOM 1442 C CA . SER A 1 195 ? 17.673 -0.343 16.021 1.00 30.04 1276 SER A CA 1
ATOM 1443 C C . SER A 1 195 ? 16.487 0.536 16.346 1.00 28.54 1276 SER A C 1
ATOM 1444 O O . SER A 1 195 ? 16.290 0.919 17.492 1.00 29.30 1276 SER A O 1
ATOM 1447 N N . THR A 1 196 ? 15.690 0.816 15.318 1.00 28.31 1277 THR A N 1
ATOM 1448 C CA . THR A 1 196 ? 14.412 1.491 15.463 1.00 25.70 1277 THR A CA 1
ATOM 1449 C C . THR A 1 196 ? 13.248 0.529 15.483 1.00 25.67 1277 THR A C 1
ATOM 1450 O O . THR A 1 196 ? 13.397 -0.643 15.101 1.00 26.87 1277 THR A O 1
ATOM 1454 N N . ALA A 1 197 ? 12.080 1.052 15.867 1.00 24.84 1278 ALA A N 1
ATOM 1455 C CA . ALA A 1 197 ? 10.842 0.279 15.803 1.00 23.05 1278 ALA A CA 1
ATOM 1456 C C . ALA A 1 197 ? 10.597 -0.229 14.377 1.00 24.12 1278 ALA A C 1
ATOM 1457 O O . ALA A 1 197 ? 10.195 -1.373 14.182 1.00 25.02 1278 ALA A O 1
ATOM 1459 N N . LEU A 1 198 ? 10.840 0.619 13.387 1.00 23.83 1279 LEU A N 1
ATOM 1460 C CA . LEU A 1 198 ? 10.660 0.221 11.993 1.00 23.23 1279 LEU A CA 1
ATOM 1461 C C . LEU A 1 198 ? 11.561 -0.971 11.646 1.00 26.98 1279 LEU A C 1
ATOM 1462 O O . LEU A 1 198 ? 11.137 -1.897 10.954 1.00 27.97 1279 LEU A O 1
ATOM 1467 N N . MET A 1 199 ? 12.806 -0.961 12.116 1.00 28.99 1280 MET A N 1
ATOM 1468 C CA . MET A 1 199 ? 13.689 -2.114 11.918 1.00 30.63 1280 MET A CA 1
ATOM 1469 C C . MET A 1 199 ? 13.163 -3.382 12.623 1.00 27.32 1280 MET A C 1
ATOM 1470 O O . MET A 1 199 ? 13.326 -4.504 12.097 1.00 31.82 1280 MET A O 1
ATOM 1475 N N . CYS A 1 200 ? 12.584 -3.203 13.798 1.00 26.81 1281 CYS A N 1
ATOM 1476 C CA . CYS A 1 200 ? 11.987 -4.340 14.527 1.00 27.55 1281 CYS A CA 1
ATOM 1477 C C . CYS A 1 200 ? 10.847 -4.939 13.681 1.00 28.71 1281 CYS A C 1
ATOM 1478 O O . CYS A 1 200 ? 10.760 -6.157 13.477 1.00 31.04 1281 CYS A O 1
ATOM 1481 N N . ALA A 1 201 ? 9.987 -4.064 13.156 1.00 25.50 1282 ALA A N 1
ATOM 1482 C CA . ALA A 1 201 ? 8.888 -4.508 12.313 1.00 26.89 1282 ALA A CA 1
ATOM 1483 C C . ALA A 1 201 ? 9.369 -5.209 11.051 1.00 28.61 1282 ALA A C 1
ATOM 1484 O O . ALA A 1 201 ? 8.749 -6.191 10.618 1.00 31.44 1282 ALA A O 1
ATOM 1486 N N . SER A 1 202 ? 10.471 -4.708 10.463 1.00 29.00 1283 SER A N 1
ATOM 1487 C CA . SER A 1 202 ? 11.056 -5.306 9.261 1.00 30.98 1283 SER A CA 1
ATOM 1488 C C . SER A 1 202 ? 11.604 -6.700 9.528 1.00 33.75 1283 SER A C 1
ATOM 1489 O O . SER A 1 202 ? 11.463 -7.590 8.683 1.00 38.22 1283 SER A O 1
ATOM 1492 N N . GLU A 1 203 ? 12.246 -6.901 10.678 1.00 34.94 1284 GLU A N 1
ATOM 1493 C CA . GLU A 1 203 ? 12.702 -8.244 11.054 1.00 38.30 1284 GLU A CA 1
ATOM 1494 C C . GLU A 1 203 ? 11.549 -9.249 11.134 1.00 41.11 1284 GLU A C 1
ATOM 1495 O O . GLU A 1 203 ? 11.701 -10.401 10.719 1.00 43.91 1284 GLU A O 1
ATOM 1501 N N . HIS A 1 204 ? 10.406 -8.819 11.658 1.00 37.94 1285 HIS A N 1
ATOM 1502 C CA . HIS A 1 204 ? 9.333 -9.763 11.998 1.00 35.32 1285 HIS A CA 1
ATOM 1503 C C . HIS A 1 204 ? 8.332 -9.930 10.869 1.00 45.87 1285 HIS A C 1
ATOM 1504 O O . HIS A 1 204 ? 7.518 -10.852 10.871 1.00 47.82 1285 HIS A O 1
ATOM 1511 N N . GLY A 1 205 ? 8.412 -9.059 9.869 1.00 35.09 1286 GLY A N 1
ATOM 1512 C CA . GLY A 1 205 ? 7.518 -9.165 8.737 1.00 39.24 1286 GLY A CA 1
ATOM 1513 C C . GLY A 1 205 ? 6.137 -8.614 9.030 1.00 37.06 1286 GLY A C 1
ATOM 1514 O O . GLY A 1 205 ? 5.168 -9.031 8.408 1.00 40.34 1286 GLY A O 1
ATOM 1515 N N . HIS A 1 206 ? 6.041 -7.637 9.924 1.00 31.88 1287 HIS A N 1
ATOM 1516 C CA . HIS A 1 206 ? 4.718 -7.140 10.315 1.00 28.72 1287 HIS A CA 1
ATOM 1517 C C . HIS A 1 206 ? 4.301 -6.000 9.418 1.00 31.74 1287 HIS A C 1
ATOM 1518 O O . HIS A 1 206 ? 4.599 -4.846 9.682 1.00 30.77 1287 HIS A O 1
ATOM 1525 N N . VAL A 1 207 ? 3.625 -6.354 8.326 1.00 35.60 1288 VAL A N 1
ATOM 1526 C CA . VAL A 1 207 ? 3.293 -5.406 7.273 1.00 40.75 1288 VAL A CA 1
ATOM 1527 C C . VAL A 1 207 ? 2.439 -4.248 7.762 1.00 35.50 1288 VAL A C 1
ATOM 1528 O O . VAL A 1 207 ? 2.748 -3.083 7.466 1.00 33.63 1288 VAL A O 1
ATOM 1532 N N . GLU A 1 208 ? 1.361 -4.557 8.482 1.00 32.04 1289 GLU A N 1
ATOM 1533 C CA . GLU A 1 208 ? 0.455 -3.477 8.877 1.00 35.06 1289 GLU A CA 1
ATOM 1534 C C . GLU A 1 208 ? 1.144 -2.526 9.861 1.00 31.15 1289 GLU A C 1
ATOM 1535 O O . GLU A 1 208 ? 0.936 -1.309 9.805 1.00 31.18 1289 GLU A O 1
ATOM 1541 N N . ILE A 1 209 ? 1.993 -3.067 10.721 1.00 28.24 1290 ILE A N 1
ATOM 1542 C CA . ILE A 1 209 ? 2.746 -2.227 11.667 1.00 25.58 1290 ILE A CA 1
ATOM 1543 C C . ILE A 1 209 ? 3.744 -1.345 10.920 1.00 26.96 1290 ILE A C 1
ATOM 1544 O O . ILE A 1 209 ? 3.891 -0.164 11.238 1.00 26.27 1290 ILE A O 1
ATOM 1549 N N . VAL A 1 210 ? 4.382 -1.895 9.884 1.00 28.57 1291 VAL A N 1
ATOM 1550 C CA . VAL A 1 210 ? 5.238 -1.043 9.067 1.00 27.15 1291 VAL A CA 1
ATOM 1551 C C . VAL A 1 210 ? 4.444 0.134 8.498 1.00 30.65 1291 VAL A C 1
ATOM 1552 O O . VAL A 1 210 ? 4.916 1.275 8.550 1.00 29.89 1291 VAL A O 1
ATOM 1556 N N . LYS A 1 211 ? 3.227 -0.113 8.012 1.00 32.38 1292 LYS A N 1
ATOM 1557 C CA . LYS A 1 211 ? 2.444 0.988 7.421 1.00 33.12 1292 LYS A CA 1
ATOM 1558 C C . LYS A 1 211 ? 2.085 2.042 8.459 1.00 35.18 1292 LYS A C 1
ATOM 1559 O O . LYS A 1 211 ? 2.111 3.244 8.183 1.00 35.25 1292 LYS A O 1
ATOM 1565 N N . LEU A 1 212 ? 1.739 1.577 9.656 1.00 32.55 1293 LEU A N 1
ATOM 1566 C CA . LEU A 1 212 ? 1.421 2.485 10.748 1.00 24.76 1293 LEU A CA 1
ATOM 1567 C C . LEU A 1 212 ? 2.621 3.368 11.106 1.00 29.85 1293 LEU A C 1
ATOM 1568 O O . LEU A 1 212 ? 2.468 4.574 11.342 1.00 31.17 1293 LEU A O 1
ATOM 1573 N N . LEU A 1 213 ? 3.810 2.767 11.183 1.00 28.95 1294 LEU A N 1
ATOM 1574 C CA . LEU A 1 213 ? 5.003 3.536 11.559 1.00 27.14 1294 LEU A CA 1
ATOM 1575 C C . LEU A 1 213 ? 5.343 4.520 10.453 1.00 29.01 1294 LEU A C 1
ATOM 1576 O O . LEU A 1 213 ? 5.681 5.661 10.729 1.00 29.21 1294 LEU A O 1
ATOM 1581 N N . LEU A 1 214 ? 5.250 4.072 9.201 1.00 29.47 1295 LEU A N 1
ATOM 1582 C CA . LEU A 1 214 ? 5.604 4.948 8.067 1.00 31.59 1295 LEU A CA 1
ATOM 1583 C C . LEU A 1 214 ? 4.625 6.098 7.950 1.00 36.00 1295 LEU A C 1
ATOM 1584 O O . LEU A 1 214 ? 4.978 7.176 7.456 1.00 37.87 1295 LEU A O 1
ATOM 1589 N N . ALA A 1 215 ? 3.396 5.886 8.407 1.00 33.97 1296 ALA A N 1
ATOM 1590 C CA . ALA A 1 215 ? 2.387 6.943 8.353 1.00 36.91 1296 ALA A CA 1
ATOM 1591 C C . ALA A 1 215 ? 2.603 8.033 9.395 1.00 36.22 1296 ALA A C 1
ATOM 1592 O O . ALA A 1 215 ? 1.961 9.069 9.334 1.00 39.85 1296 ALA A O 1
ATOM 1594 N N . GLN A 1 216 ? 3.482 7.815 10.369 1.00 32.41 1297 GLN A N 1
ATOM 1595 C CA . GLN A 1 216 ? 3.705 8.835 11.400 1.00 30.55 1297 GLN A CA 1
ATOM 1596 C C . GLN A 1 216 ? 4.523 10.001 10.868 1.00 34.21 1297 GLN A C 1
ATOM 1597 O O . GLN A 1 216 ? 5.548 9.789 10.231 1.00 34.24 1297 GLN A O 1
ATOM 1603 N N . PRO A 1 217 ? 4.080 11.239 11.146 1.00 32.26 1298 PRO A N 1
ATOM 1604 C CA . PRO A 1 217 ? 4.849 12.409 10.712 1.00 36.84 1298 PRO A CA 1
ATOM 1605 C C . PRO A 1 217 ? 6.283 12.335 11.213 1.00 32.12 1298 PRO A C 1
ATOM 1606 O O . PRO A 1 217 ? 6.498 12.066 12.412 1.00 35.55 1298 PRO A O 1
ATOM 1610 N N . GLY A 1 218 ? 7.241 12.493 10.298 1.00 35.46 1299 GLY A N 1
ATOM 1611 C CA . GLY A 1 218 ? 8.644 12.489 10.667 1.00 36.50 1299 GLY A CA 1
ATOM 1612 C C . GLY A 1 218 ? 9.307 11.118 10.808 1.00 34.86 1299 GLY A C 1
ATOM 1613 O O . GLY A 1 218 ? 10.473 11.056 11.177 1.00 33.69 1299 GLY A O 1
ATOM 1614 N N . CYS A 1 219 ? 8.595 10.037 10.498 1.00 32.15 1300 CYS A N 1
ATOM 1615 C CA . CYS A 1 219 ? 9.226 8.710 10.486 1.00 33.27 1300 CYS A CA 1
ATOM 1616 C C . CYS A 1 219 ? 10.448 8.676 9.568 1.00 34.11 1300 CYS A C 1
ATOM 1617 O O . CYS A 1 219 ? 10.347 8.970 8.383 1.00 34.79 1300 CYS A O 1
ATOM 1620 N N . ASN A 1 220 ? 11.590 8.289 10.114 1.00 31.60 1301 ASN A N 1
ATOM 1621 C CA . ASN A 1 220 ? 12.831 8.338 9.382 1.00 34.90 1301 ASN A CA 1
ATOM 1622 C C . ASN A 1 220 ? 13.292 6.943 8.964 1.00 36.18 1301 ASN A C 1
ATOM 1623 O O . ASN A 1 220 ? 13.923 6.230 9.739 1.00 35.48 1301 ASN A O 1
ATOM 1628 N N . GLY A 1 221 ? 12.995 6.588 7.715 1.00 36.45 1302 GLY A N 1
ATOM 1629 C CA . GLY A 1 221 ? 13.362 5.293 7.172 1.00 40.00 1302 GLY A CA 1
ATOM 1630 C C . GLY A 1 221 ? 14.830 5.153 6.833 1.00 37.91 1302 GLY A C 1
ATOM 1631 O O . GLY A 1 221 ? 15.289 4.068 6.503 1.00 41.64 1302 GLY A O 1
ATOM 1632 N N . HIS A 1 222 ? 15.578 6.253 6.888 1.00 37.36 1303 HIS A N 1
ATOM 1633 C CA . HIS A 1 222 ? 16.987 6.229 6.525 1.00 39.64 1303 HIS A CA 1
ATOM 1634 C C . HIS A 1 222 ? 17.948 5.864 7.653 1.00 37.56 1303 HIS A C 1
ATOM 1635 O O . HIS A 1 222 ? 19.152 5.665 7.383 1.00 42.79 1303 HIS A O 1
ATOM 1642 N N . LEU A 1 223 ? 17.445 5.794 8.898 1.00 34.74 1304 LEU A N 1
ATOM 1643 C CA . LEU A 1 223 ? 18.317 5.582 10.037 1.00 39.01 1304 LEU A CA 1
ATOM 1644 C C . LEU A 1 223 ? 19.034 4.256 9.907 1.00 40.34 1304 LEU A C 1
ATOM 1645 O O . LEU A 1 223 ? 18.487 3.306 9.348 1.00 39.65 1304 LEU A O 1
ATOM 1650 N N . GLU A 1 224 ? 20.275 4.212 10.376 1.00 40.14 1305 GLU A N 1
ATOM 1651 C CA . GLU A 1 224 ? 21.060 2.984 10.346 1.00 40.54 1305 GLU A CA 1
ATOM 1652 C C . GLU A 1 224 ? 21.331 2.529 11.763 1.00 40.49 1305 GLU A C 1
ATOM 1653 O O . GLU A 1 224 ? 21.419 3.353 12.673 1.00 45.87 1305 GLU A O 1
ATOM 1659 N N . ASP A 1 225 ? 21.440 1.220 11.964 1.00 43.49 1306 ASP A N 1
ATOM 1660 C CA . ASP A 1 225 ? 21.879 0.709 13.259 1.00 45.28 1306 ASP A CA 1
ATOM 1661 C C . ASP A 1 225 ? 23.395 0.821 13.316 1.00 49.52 1306 ASP A C 1
ATOM 1662 O O . ASP A 1 225 ? 24.014 1.375 12.402 1.00 48.48 1306 ASP A O 1
ATOM 1667 N N . ASN A 1 226 ? 24.007 0.320 14.375 1.00 44.67 1307 ASN A N 1
ATOM 1668 C CA . ASN A 1 226 ? 25.431 0.532 14.536 1.00 48.79 1307 ASN A CA 1
ATOM 1669 C C . ASN A 1 226 ? 26.286 -0.201 13.496 1.00 52.97 1307 ASN A C 1
ATOM 1670 O O . ASN A 1 226 ? 27.479 0.052 13.407 1.00 56.52 1307 ASN A O 1
ATOM 1675 N N . ASP A 1 227 ? 25.687 -1.088 12.701 1.00 52.20 1308 ASP A N 1
ATOM 1676 C CA . ASP A 1 227 ? 26.446 -1.809 11.666 1.00 57.25 1308 ASP A CA 1
ATOM 1677 C C . ASP A 1 227 ? 26.140 -1.264 10.281 1.00 56.76 1308 ASP A C 1
ATOM 1678 O O . ASP A 1 227 ? 26.644 -1.772 9.274 1.00 60.20 1308 ASP A O 1
ATOM 1683 N N . GLY A 1 228 ? 25.313 -0.230 10.236 1.00 53.55 1309 GLY A N 1
ATOM 1684 C CA . GLY A 1 228 ? 24.905 0.381 8.989 1.00 53.75 1309 GLY A CA 1
ATOM 1685 C C . GLY A 1 228 ? 23.747 -0.300 8.287 1.00 51.95 1309 GLY A C 1
ATOM 1686 O O . GLY A 1 228 ? 23.524 -0.060 7.106 1.00 57.28 1309 GLY A O 1
ATOM 1687 N N . SER A 1 229 ? 22.994 -1.140 8.996 1.00 51.40 1310 SER A N 1
ATOM 1688 C CA . SER A 1 229 ? 21.801 -1.737 8.398 1.00 47.70 1310 SER A CA 1
ATOM 1689 C C . SER A 1 229 ? 20.627 -0.764 8.443 1.00 46.48 1310 SER A C 1
ATOM 1690 O O . SER A 1 229 ? 20.491 0.005 9.390 1.00 45.85 1310 SER A O 1
ATOM 1693 N N . THR A 1 230 ? 19.763 -0.827 7.437 1.00 46.66 1311 THR A N 1
ATOM 1694 C CA . THR A 1 230 ? 18.541 -0.026 7.423 1.00 43.58 1311 THR A CA 1
ATOM 1695 C C . THR A 1 230 ? 17.323 -0.919 7.449 1.00 38.98 1311 THR A C 1
ATOM 1696 O O . THR A 1 230 ? 17.436 -2.123 7.221 1.00 43.96 1311 THR A O 1
ATOM 1700 N N . ALA A 1 231 ? 16.156 -0.331 7.705 1.00 36.12 1312 ALA A N 1
ATOM 1701 C CA . ALA A 1 231 ? 14.923 -1.113 7.697 1.00 34.70 1312 ALA A CA 1
ATOM 1702 C C . ALA A 1 231 ? 14.783 -1.837 6.346 1.00 37.49 1312 ALA A C 1
ATOM 1703 O O . ALA A 1 231 ? 14.391 -2.993 6.290 1.00 38.03 1312 ALA A O 1
ATOM 1705 N N . LEU A 1 232 ? 15.146 -1.161 5.252 1.00 39.64 1313 LEU A N 1
ATOM 1706 C CA . LEU A 1 232 ? 15.069 -1.754 3.926 1.00 42.75 1313 LEU A CA 1
ATOM 1707 C C . LEU A 1 232 ? 15.980 -2.975 3.777 1.00 45.60 1313 LEU A C 1
ATOM 1708 O O . LEU A 1 232 ? 15.545 -4.015 3.294 1.00 47.06 1313 LEU A O 1
ATOM 1713 N N . SER A 1 233 ? 17.232 -2.859 4.196 1.00 46.73 1314 SER A N 1
ATOM 1714 C CA . SER A 1 233 ? 18.143 -3.983 4.033 1.00 49.96 1314 SER A CA 1
ATOM 1715 C C . SER A 1 233 ? 17.751 -5.130 4.946 1.00 48.58 1314 SER A C 1
ATOM 1716 O O . SER A 1 233 ? 17.864 -6.295 4.566 1.00 51.09 1314 SER A O 1
ATOM 1719 N N . ILE A 1 234 ? 17.254 -4.788 6.132 1.00 44.85 1315 ILE A N 1
ATOM 1720 C CA . ILE A 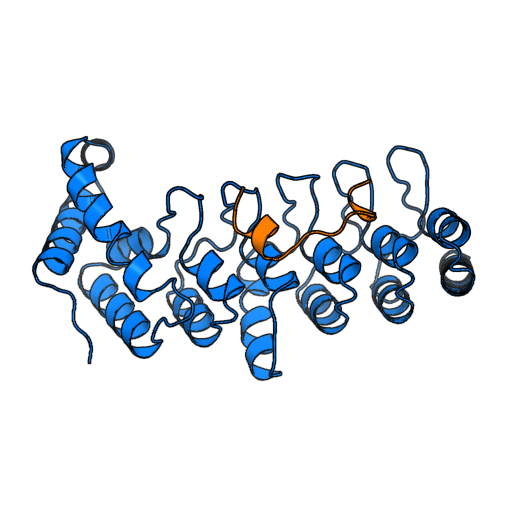1 234 ? 16.825 -5.788 7.101 1.00 43.39 1315 ILE A CA 1
ATOM 1721 C C . ILE A 1 234 ? 15.658 -6.595 6.543 1.00 53.93 1315 ILE A C 1
ATOM 1722 O O . ILE A 1 234 ? 15.644 -7.828 6.632 1.00 52.03 1315 ILE A O 1
ATOM 1727 N N . ALA A 1 235 ? 14.699 -5.893 5.945 1.00 44.43 1316 ALA A N 1
ATOM 1728 C CA . ALA A 1 235 ? 13.510 -6.521 5.386 1.00 47.31 1316 ALA A CA 1
ATOM 1729 C C . ALA A 1 235 ? 13.860 -7.523 4.288 1.00 49.50 1316 ALA A C 1
ATOM 1730 O O . ALA A 1 235 ? 13.378 -8.650 4.306 1.00 50.86 1316 ALA A O 1
ATOM 1732 N N . LEU A 1 236 ? 14.681 -7.109 3.321 1.00 49.60 1317 LEU A N 1
ATOM 1733 C CA . LEU A 1 236 ? 15.136 -8.021 2.281 1.00 54.76 1317 LEU A CA 1
ATOM 1734 C C . LEU A 1 236 ? 15.819 -9.261 2.856 1.00 60.25 1317 LEU A C 1
ATOM 1735 O O . LEU A 1 236 ? 15.540 -10.387 2.446 1.00 58.70 1317 LEU A O 1
ATOM 1740 N N . GLU A 1 237 ? 16.706 -9.045 3.815 1.00 58.64 1318 GLU A N 1
ATOM 1741 C CA . GLU A 1 237 ? 17.506 -10.122 4.370 1.00 62.83 1318 GLU A CA 1
ATOM 1742 C C . GLU A 1 237 ? 16.670 -11.115 5.197 1.00 60.75 1318 GLU A C 1
ATOM 1743 O O . GLU A 1 237 ? 16.999 -12.302 5.282 1.00 64.60 1318 GLU A O 1
ATOM 1749 N N . ALA A 1 238 ? 15.588 -10.626 5.794 1.00 56.29 1319 ALA A N 1
ATOM 1750 C CA . ALA A 1 238 ? 14.700 -11.452 6.613 1.00 58.93 1319 ALA A CA 1
ATOM 1751 C C . ALA A 1 238 ? 13.631 -12.098 5.733 1.00 61.04 1319 ALA A C 1
ATOM 1752 O O . ALA A 1 238 ? 12.720 -12.765 6.234 1.00 60.28 1319 ALA A O 1
ATOM 1754 N N . GLY A 1 239 ? 13.746 -11.874 4.426 1.00 54.00 1320 GLY A N 1
ATOM 1755 C CA . GLY A 1 239 ? 12.846 -12.450 3.442 1.00 63.05 1320 GLY A CA 1
ATOM 1756 C C . GLY A 1 239 ? 11.467 -11.818 3.379 1.00 65.80 1320 GLY A C 1
ATOM 1757 O O . GLY A 1 239 ? 10.468 -12.495 3.143 1.00 68.49 1320 GLY A O 1
ATOM 1758 N N . HIS A 1 240 ? 11.402 -10.509 3.589 1.00 50.31 1321 HIS A N 1
ATOM 1759 C CA . HIS A 1 240 ? 10.120 -9.831 3.601 1.00 47.94 1321 HIS A CA 1
ATOM 1760 C C . HIS A 1 240 ? 10.089 -8.781 2.506 1.00 48.87 1321 HIS A C 1
ATOM 1761 O O . HIS A 1 240 ? 10.041 -7.572 2.765 1.00 46.39 1321 HIS A O 1
ATOM 1768 N N . LYS A 1 241 ? 10.073 -9.276 1.281 1.00 48.53 1322 LYS A N 1
ATOM 1769 C CA . LYS A 1 241 ? 10.182 -8.412 0.118 1.00 48.17 1322 LYS A CA 1
ATOM 1770 C C . LYS A 1 241 ? 9.034 -7.410 0.048 1.00 47.89 1322 LYS A C 1
ATOM 1771 O O . LYS A 1 241 ? 9.229 -6.293 -0.416 1.00 47.02 1322 LYS A O 1
ATOM 1777 N N . ASP A 1 242 ? 7.859 -7.782 0.549 1.00 48.71 1323 ASP A N 1
ATOM 1778 C CA . ASP A 1 242 ? 6.714 -6.874 0.516 1.00 48.89 1323 ASP A CA 1
ATOM 1779 C C . ASP A 1 242 ? 6.959 -5.616 1.367 1.00 47.23 1323 ASP A C 1
ATOM 1780 O O . ASP A 1 242 ? 6.645 -4.492 0.954 1.00 46.89 1323 ASP A O 1
ATOM 1785 N N . ILE A 1 243 ? 7.536 -5.805 2.550 1.00 46.26 1324 ILE A N 1
ATOM 1786 C CA . ILE A 1 243 ? 7.926 -4.668 3.386 1.00 44.84 1324 ILE A CA 1
ATOM 1787 C C . ILE A 1 243 ? 9.038 -3.854 2.706 1.00 43.83 1324 ILE A C 1
ATOM 1788 O O . ILE A 1 243 ? 9.034 -2.627 2.756 1.00 43.38 1324 ILE A O 1
ATOM 1793 N N . ALA A 1 244 ? 9.962 -4.538 2.027 1.00 43.85 1325 ALA A N 1
ATOM 1794 C CA . ALA A 1 244 ? 11.063 -3.845 1.357 1.00 43.23 1325 ALA A CA 1
ATOM 1795 C C . ALA A 1 244 ? 10.527 -2.908 0.288 1.00 43.48 1325 ALA A C 1
ATOM 1796 O O . ALA A 1 244 ? 11.031 -1.785 0.119 1.00 42.95 1325 ALA A O 1
ATOM 1798 N N . VAL A 1 245 ? 9.511 -3.376 -0.439 1.00 44.66 1326 VAL A N 1
ATOM 1799 C CA . VAL A 1 245 ? 8.912 -2.557 -1.499 1.00 47.48 1326 VAL A CA 1
ATOM 1800 C C . VAL A 1 245 ? 8.218 -1.363 -0.871 1.00 45.21 1326 VAL A C 1
ATOM 1801 O O . VAL A 1 245 ? 8.267 -0.242 -1.399 1.00 45.33 1326 VAL A O 1
ATOM 1805 N N . LEU A 1 246 ? 7.567 -1.614 0.266 1.00 45.22 1327 LEU A N 1
ATOM 1806 C CA . LEU A 1 246 ? 6.908 -0.555 1.015 1.00 45.41 1327 LEU A CA 1
ATOM 1807 C C . LEU A 1 246 ? 7.906 0.496 1.475 1.00 48.57 1327 LEU A C 1
ATOM 1808 O O . LEU A 1 246 ? 7.663 1.701 1.367 1.00 46.30 1327 LEU A O 1
ATOM 1813 N N . LEU A 1 247 ? 9.019 0.034 2.026 1.00 43.30 1328 LEU A N 1
ATOM 1814 C CA . LEU A 1 247 ? 10.049 0.945 2.498 1.00 43.80 1328 LEU A CA 1
ATOM 1815 C C . LEU A 1 247 ? 10.613 1.766 1.346 1.00 45.73 1328 LEU A C 1
ATOM 1816 O O . LEU A 1 247 ? 10.753 2.978 1.450 1.00 43.44 1328 LEU A O 1
ATOM 1821 N N . TYR A 1 248 ? 10.925 1.100 0.236 1.00 42.81 1329 TYR A N 1
ATOM 1822 C CA . TYR A 1 248 ? 11.493 1.793 -0.908 1.00 43.11 1329 TYR A CA 1
ATOM 1823 C C . TYR A 1 248 ? 10.545 2.905 -1.365 1.00 46.59 1329 TYR A C 1
ATOM 1824 O O . TYR A 1 248 ? 10.963 4.048 -1.650 1.00 44.48 1329 TYR A O 1
ATOM 1833 N N . ALA A 1 249 ? 9.260 2.569 -1.411 1.00 44.86 1330 ALA A N 1
ATOM 1834 C CA . ALA A 1 249 ? 8.246 3.499 -1.870 1.00 46.33 1330 ALA A CA 1
ATOM 1835 C C . ALA A 1 249 ? 8.213 4.723 -0.979 1.00 46.60 1330 ALA A C 1
ATOM 1836 O O . ALA A 1 249 ? 8.136 5.842 -1.476 1.00 49.26 1330 ALA A O 1
ATOM 1838 N N . HIS A 1 250 ? 8.309 4.513 0.334 1.00 45.94 1331 HIS A N 1
ATOM 1839 C CA . HIS A 1 250 ? 8.279 5.611 1.295 1.00 46.63 1331 HIS A CA 1
ATOM 1840 C C . HIS A 1 250 ? 9.552 6.466 1.264 1.00 46.41 1331 HIS A C 1
ATOM 1841 O O . HIS A 1 250 ? 9.492 7.698 1.419 1.00 47.76 1331 HIS A O 1
ATOM 1848 N N . LEU A 1 251 ? 10.701 5.826 1.071 1.00 46.52 1332 LEU A N 1
ATOM 1849 C CA . LEU A 1 251 ? 11.971 6.535 1.085 1.00 49.14 1332 LEU A CA 1
ATOM 1850 C C . LEU A 1 251 ? 12.218 7.350 -0.177 1.00 49.75 1332 LEU A C 1
ATOM 1851 O O . LEU A 1 251 ? 13.000 8.293 -0.160 1.00 58.31 1332 LEU A O 1
ATOM 1856 N N . ASN A 1 252 ? 11.568 6.971 -1.271 1.00 46.15 1333 ASN A N 1
ATOM 1857 C CA . ASN A 1 252 ? 11.820 7.595 -2.553 1.00 48.33 1333 ASN A CA 1
ATOM 1858 C C . ASN A 1 252 ? 10.551 8.208 -3.126 1.00 50.46 1333 ASN A C 1
ATOM 1859 O O . ASN A 1 252 ? 10.511 8.558 -4.306 1.00 56.38 1333 ASN A O 1
ATOM 1864 N N . LYS B 2 13 ? 20.881 -9.594 17.824 1.00 56.99 1154 LYS B N 1
ATOM 1865 C CA . LYS B 2 13 ? 20.438 -8.207 18.008 1.00 50.75 1154 LYS B CA 1
ATOM 1866 C C . LYS B 2 13 ? 19.130 -8.169 18.790 1.00 43.24 1154 LYS B C 1
ATOM 1867 O O . LYS B 2 13 ? 18.248 -9.013 18.592 1.00 47.84 1154 LYS B O 1
ATOM 1873 N N . ALA B 2 14 ? 18.980 -7.196 19.687 1.00 41.36 1155 ALA B N 1
ATOM 1874 C CA . ALA B 2 14 ? 17.759 -7.090 20.488 1.00 38.96 1155 ALA B CA 1
ATOM 1875 C C . ALA B 2 14 ? 16.497 -7.028 19.638 1.00 37.05 1155 ALA B C 1
ATOM 1876 O O . ALA B 2 14 ? 15.466 -7.577 19.994 1.00 35.71 1155 ALA B O 1
ATOM 1878 N N . ARG B 2 15 ? 16.593 -6.364 18.495 1.00 38.05 1156 ARG B N 1
ATOM 1879 C CA . ARG B 2 15 ? 15.451 -6.217 17.620 1.00 37.93 1156 ARG B CA 1
ATOM 1880 C C . ARG B 2 15 ? 14.958 -7.540 17.043 1.00 46.16 1156 ARG B C 1
ATOM 1881 O O . ARG B 2 15 ? 13.838 -7.609 16.547 1.00 45.06 1156 ARG B O 1
ATOM 1889 N N . ARG B 2 16 ? 15.793 -8.586 17.109 1.00 41.67 1157 ARG B N 1
ATOM 1890 C CA . ARG B 2 16 ? 15.405 -9.906 16.627 1.00 43.97 1157 ARG B CA 1
ATOM 1891 C C . ARG B 2 16 ? 14.929 -10.803 17.740 1.00 42.60 1157 ARG B C 1
ATOM 1892 O O . ARG B 2 16 ? 14.216 -11.773 17.482 1.00 51.00 1157 ARG B O 1
ATOM 1900 N N . ARG B 2 17 ? 15.286 -10.466 18.979 1.00 40.02 1158 ARG B N 1
ATOM 1901 C CA . ARG B 2 17 ? 15.048 -11.392 20.083 1.00 39.96 1158 ARG B CA 1
ATOM 1902 C C . ARG B 2 17 ? 13.617 -11.259 20.570 1.00 38.20 1158 ARG B C 1
ATOM 1903 O O . ARG B 2 17 ? 12.975 -10.226 20.383 1.00 39.34 1158 ARG B O 1
ATOM 1911 N N . THR B 2 18 ? 13.115 -12.338 21.156 1.00 37.93 1159 THR B N 1
ATOM 1912 C CA . THR B 2 18 ? 11.805 -12.342 21.783 1.00 37.88 1159 THR B CA 1
ATOM 1913 C C . THR B 2 18 ? 11.982 -12.055 23.268 1.00 34.21 1159 THR B C 1
ATOM 1914 O O . THR B 2 18 ? 12.907 -12.580 23.896 1.00 40.45 1159 THR B O 1
ATOM 1918 N N . THR B 2 19 ? 11.119 -11.210 23.818 1.00 29.57 1160 THR B N 1
ATOM 1919 C CA . THR B 2 19 ? 11.103 -10.967 25.263 1.00 27.14 1160 THR B CA 1
ATOM 1920 C C . THR B 2 19 ? 9.757 -11.428 25.775 1.00 31.95 1160 THR B C 1
ATOM 1921 O O . THR B 2 19 ? 8.751 -11.118 25.169 1.00 35.70 1160 THR B O 1
ATOM 1925 N N . THR B 2 20 ? 9.740 -12.154 26.889 1.00 23.06 1161 THR B N 1
ATOM 1926 C CA . THR B 2 20 ? 8.488 -12.673 27.458 1.00 21.35 1161 THR B CA 1
ATOM 1927 C C . THR B 2 20 ? 7.981 -11.769 28.579 1.00 16.33 1161 THR B C 1
ATOM 1928 O O . THR B 2 20 ? 8.735 -10.977 29.135 1.00 19.54 1161 THR B O 1
ATOM 1932 N N . GLN B 2 21 ? 6.715 -11.941 28.942 1.00 22.96 1162 GLN B N 1
ATOM 1933 C CA . GLN B 2 21 ? 6.174 -11.177 30.062 1.00 20.29 1162 GLN B CA 1
ATOM 1934 C C . GLN B 2 21 ? 6.968 -11.460 31.328 1.00 22.17 1162 GLN B C 1
ATOM 1935 O O . GLN B 2 21 ? 7.216 -10.529 32.126 1.00 20.58 1162 GLN B O 1
ATOM 1941 N N . MET B 2 22 ? 7.369 -12.709 31.566 1.00 22.35 1163 MET B N 1
ATOM 1942 C CA . MET B 2 22 ? 8.140 -12.985 32.784 1.00 21.41 1163 MET B CA 1
ATOM 1943 C C . MET B 2 22 ? 9.513 -12.338 32.787 1.00 24.48 1163 MET B C 1
ATOM 1944 O O . MET B 2 22 ? 10.015 -11.939 33.832 1.00 25.34 1163 MET B O 1
ATOM 1949 N N . GLU B 2 23 ? 10.117 -12.218 31.621 1.00 21.74 1164 GLU B N 1
ATOM 1950 C CA . GLU B 2 23 ? 11.408 -11.543 31.522 1.00 22.14 1164 GLU B CA 1
ATOM 1951 C C . GLU B 2 23 ? 11.296 -10.053 31.783 1.00 21.72 1164 GLU B C 1
ATOM 1952 O O . GLU B 2 23 ? 12.272 -9.418 32.253 1.00 22.54 1164 GLU B O 1
ATOM 1958 N N . LEU B 2 24 ? 10.126 -9.465 31.489 1.00 18.82 1165 LEU B N 1
ATOM 1959 C CA . LEU B 2 24 ? 9.963 -8.042 31.797 1.00 17.64 1165 LEU B CA 1
ATOM 1960 C C . LEU B 2 24 ? 9.799 -7.839 33.295 1.00 17.31 1165 LEU B C 1
ATOM 1961 O O . LEU B 2 24 ? 10.168 -6.792 33.852 1.00 20.34 1165 LEU B O 1
ATOM 1966 N N . LEU B 2 25 ? 9.203 -8.835 33.950 1.00 17.94 1166 LEU B N 1
ATOM 1967 C CA . LEU B 2 25 ? 8.831 -8.676 35.348 1.00 18.50 1166 LEU B CA 1
ATOM 1968 C C . LEU B 2 25 ? 9.949 -9.070 36.293 1.00 20.67 1166 LEU B C 1
ATOM 1969 O O . LEU B 2 25 ? 10.100 -8.408 37.331 1.00 22.92 1166 LEU B O 1
ATOM 1974 N N . TYR B 2 26 ? 10.758 -10.055 35.927 1.00 21.99 1167 TYR B N 1
ATOM 1975 C CA . TYR B 2 26 ? 11.780 -10.601 36.855 1.00 23.92 1167 TYR B CA 1
ATOM 1976 C C . TYR B 2 26 ? 13.138 -10.695 36.183 1.00 29.38 1167 TYR B C 1
ATOM 1977 O O . TYR B 2 26 ? 13.255 -11.154 35.048 1.00 30.18 1167 TYR B O 1
ATOM 1986 N N . ALA B 2 27 ? 14.169 -10.283 36.905 1.00 33.08 1168 ALA B N 1
ATOM 1987 C CA . ALA B 2 27 ? 15.536 -10.325 36.400 1.00 37.97 1168 ALA B CA 1
ATOM 1988 C C . ALA B 2 27 ? 16.167 -11.721 36.465 1.00 52.05 1168 ALA B C 1
ATOM 1989 O O . ALA B 2 27 ? 15.778 -12.542 37.287 1.00 54.57 1168 ALA B O 1
#

Foldseek 3Di:
DDDDDPLLLVLLLVCLVCVPPVVVCVDPVNVVSVVVLQVVLCVQQADLPHDLVNNLNVLVSSVVSPLVSSLVSQADADPQQDGSLQRCLLSLVLSSLQSSVVSVRYPQQRQGNQFDGSLLSNLPHDDDDVVSLVSNLSSLQSYPQCAFGPPQGDGSLLSNLLVLPPSSNVSNVVSPYDQCDATNQGDTSLLSNLLVLNQVSNVVQLPDPPRDQCGAGPVRDTSLNNNVVSPNVVSNVVSVVSVD/DVVPDDADPVNVVDD

Nearest PDB structures (foldseek):
  5yay-assembly1_A  TM=1.004E+00  e=2.442E-37  Mus musculus
  5ybu-assembly1_A  TM=9.935E-01  e=3.024E-34  Homo sapiens
  7ddx-assembly1_A  TM=9.876E-01  e=2.503E-33  Mus musculus
  5yaz-assembly1_A  TM=9.967E-01  e=3.149E-33  Mus musculus
  5ybv-assembly1_B  TM=9.530E-01  e=7.186E-24  Homo sapiens

CATH classification: 1.25.40.20

GO terms:
  GO:0005737 cytoplasm (C, EXP)

InterPro domains:
  IPR002110 Ankyrin repeat [PF12796] (1149-1237)
  IPR002110 Ankyrin repeat [PF12796] (1246-1331)
  IPR002110 Ankyrin repeat [PS50088] (1169-1191)
  IPR002110 Ankyrin repeat [PS50088] (1241-1273)
  IPR002110 Ankyrin repeat [PS50088] (1274-1295)
  IPR002110 Ankyrin repeat [SM00248] (1169-1199)
  IPR002110 Ankyrin repeat [SM00248] (1203-1236)
  IPR002110 Ankyrin repeat [SM00248] (1241-1270)
  IPR002110 Ankyrin repeat [SM00248] (1274-1306)
  IPR002110 Ankyrin repeat [SM00248] (1308-1336)
  IPR021939 Kank N-terminal motif [PF12075] (30-68)
  IPR036770 Ankyrin repeat-containing domain superfamily [G3DSA:1.25.40.20] (1083-1338)
  IPR036770 Ankyrin repeat-containing domain superfamily [SSF48403] (1163-1330)
  IPR047184 KN motif and ankyrin repeat domain-containing protein 1-4 [PTHR24168] (14-1341)

Sequence (259 aa):
RYELSEKMLSACNLLKYNIKDPKALASKDMRICLNTLQHDDWFRVSSQQKSAVPAMVGDYIAAFEAVSPDVLRYIINMADGNGNTALHYSVSHSNFQIVKLLLDADVCNVDHQNKAGYTPIMLAALAAVEAEKDMQVVEEELFSCGDVNAKASQAGQTALMLAVSHGRRIDMVKGLLACGADVNIIQDDEGSTALMCASEHGHVEIVKLLLAQPGCNGHLEDNDGSTALSIALEAGHKDIAVLLYAHLNKARRRTTTQMELLYA

Organism: Mus musculus (NCBI:txid10090)

Solvent-accessible surface area: 12281 Å² total; per-residue (Å²): 255,100,148,24,58,165,146,1,81,67,8,0,55,93,0,103,183,36,32,182,66,85,166,28,34,87,46,184,124,9,152,127,11,26,66,29,0,55,129,13,0,22,130,4,0,4,110,126,94,17,59,42,61,40,0,20,30,12,19,62,31,0,82,86,18,16,85,67,0,10,121,63,0,2,44,21,34,28,67,55,10,0,6,0,4,0,15,0,0,24,41,32,27,7,129,0,0,78,60,1,8,72,21,122,26,29,81,6,61,59,69,6,142,8,2,8,2,0,1,2,6,0,0,4,1,49,26,160,41,134,147,35,11,129,21,0,56,52,0,2,87,69,22,66,12,49,18,90,4,77,110,23,2,9,5,1,4,1,3,0,0,13,72,24,45,71,57,0,0,116,2,0,19,82,29,53,10,61,12,46,41,56,6,90,51,4,0,6,1,6,2,0,0,0,28,61,20,53,45,91,2,0,90,46,0,19,78,51,124,64,18,56,4,122,43,98,7,112,104,38,31,30,2,39,47,5,0,107,144,39,57,48,158,76,0,5,104,52,0,130,70,80,35,126,81,2,0,116,133,105,20,66,86,122,91,1,8,81,101

B-factor: mean 35.33, std 13.59, range [14.42, 86.49]

Secondary structure (DSSP, 8-state):
-----HHHHHHHHHHHHHTT-HHHHTSHHHHHHHHHHHHHHHHHHSSTT--HHHHHHHHHHHHHH-HHHHHHHHT-B-TTS-BHHHHHHHTT-HHHHHHHHHTT---TT---TTS--HHHHHHHS---SHHHHHHHHHHHHHS-TT---TTTT--HHHHHHHTT-HHHHHHHHHTT--TT---TT---HHHHHHHHT-HHHHHHHHTSTT--TT---TTS--HHHHHHHTT-HHHHHHHHHHH-/-GGGS---HHHHH--

Radius of gyration: 21.04 Å; Cα contacts (8 Å, |Δi|>4): 430; chains: 2; bounding box: 42×27×66 Å